Protein AF-A0A653C0E1-F1 (afdb_monomer_lite)

Sequence (277 aa):
MVKVVGFSEELNKDELIKGLKDNNSVISKDFSIRVVAIKKMKHRYLAILELDERKFDATMNEGVLFISMDVCTVFEHYDLLRCFNCSGFHHTAKNCTKKGRIRHDVESRKVCFLCLKTRFGIFGPWGRRCALCRRTVCARCCRRASVPPEQFAAVPVALLSPSVLGTPDGEEPGRRTPLGGGAATPVGGSKTPVDGASPADSRPGSAMDSSTTFRSKATAVGRAARAVDRMKGAPQMVVCHDCRLMVLQIIESARASRAAVRNKTIQNLTLNLSPVF

Foldseek 3Di:
DKKKWFAQDDDDFVLQLVQQQVFDPLRHPPWDKDWLDWDDDDRIIMTDIDGDPVSVVVCVVVQWTDGPNDTIGMDDDDQCDAALQARDTSDHVVPDPDNRRLNVCQVVLQAAPPPSPAGDDPPGFDWDQAPPPRGTHGPVQKDFDQLPPPPPVPQPVVLLDPVVPPDDDDDDDDDDDDDDDDDDDDDDDDDDDDDDDDDDDDDDDDDDDDDDDDDDDDDPPPPVVVPPPDPPDRHTGMHGPVVVVVSVVSVVSSVVSVVVVVVVVVVVVPPDDDPPD

InterPro domains:
  IPR029901 Protein Spire [PTHR21345] (97-270)

pLDDT: mean 70.54, std 22.37, range [26.89, 95.88]

Radius of gyration: 34.29 Å; chains: 1; bounding box: 80×73×95 Å

Structure (mmCIF, N/CA/C/O backbone):
data_AF-A0A653C0E1-F1
#
_entry.id   AF-A0A653C0E1-F1
#
loop_
_atom_site.group_PDB
_atom_site.id
_atom_site.type_symbol
_atom_site.label_atom_id
_atom_site.label_alt_id
_atom_site.label_comp_id
_atom_site.label_asym_id
_atom_site.label_entity_id
_atom_site.label_seq_id
_atom_site.pdbx_PDB_ins_code
_atom_site.Cartn_x
_atom_site.Cartn_y
_atom_site.Cartn_z
_atom_site.occupancy
_atom_site.B_iso_or_equiv
_atom_site.auth_seq_id
_atom_site.auth_comp_id
_atom_site.auth_asym_id
_atom_site.auth_atom_id
_atom_site.pdbx_PDB_model_num
ATOM 1 N N . MET A 1 1 ? 1.903 -1.092 12.844 1.00 86.06 1 MET A N 1
ATOM 2 C CA . MET A 1 1 ? 1.661 0.161 13.599 1.00 86.06 1 MET A CA 1
ATOM 3 C C . MET A 1 1 ? 0.378 -0.024 14.370 1.00 86.06 1 MET A C 1
ATOM 5 O O . MET A 1 1 ? -0.447 -0.831 13.962 1.00 86.06 1 MET A O 1
ATOM 9 N N . VAL A 1 2 ? 0.190 0.739 15.432 1.00 91.06 2 VAL A N 1
ATOM 10 C CA . VAL A 1 2 ? -0.995 0.649 16.270 1.00 91.06 2 VAL A CA 1
ATOM 11 C C . VAL A 1 2 ? -1.837 1.905 16.097 1.00 91.06 2 VAL A C 1
ATOM 13 O O . VAL A 1 2 ? -1.320 3.019 16.105 1.00 91.06 2 VAL A O 1
ATOM 16 N N . LYS A 1 3 ? -3.140 1.734 15.915 1.00 93.69 3 LYS A N 1
ATOM 17 C CA . LYS A 1 3 ? -4.122 2.813 15.884 1.00 93.69 3 LYS A CA 1
ATOM 18 C C . LYS A 1 3 ? -4.879 2.811 17.204 1.00 93.69 3 LYS A C 1
ATOM 20 O O . LYS A 1 3 ? -5.553 1.841 17.513 1.00 93.69 3 LYS A O 1
ATOM 25 N N . VAL A 1 4 ? -4.802 3.909 17.941 1.00 94.81 4 VAL A N 1
ATOM 26 C CA . VAL A 1 4 ? -5.491 4.095 19.220 1.00 94.81 4 VAL A CA 1
ATOM 27 C C . VAL A 1 4 ? -6.612 5.103 19.026 1.00 94.81 4 VAL A C 1
ATOM 29 O O . VAL A 1 4 ? -6.395 6.179 18.462 1.00 94.81 4 VAL A O 1
ATOM 32 N N . VAL A 1 5 ? -7.826 4.747 19.431 1.00 94.50 5 VAL A N 1
ATOM 33 C CA . VAL A 1 5 ? -9.031 5.531 19.152 1.00 94.50 5 VAL A CA 1
ATOM 34 C C . VAL A 1 5 ? -9.775 5.811 20.441 1.00 94.50 5 VAL A C 1
ATOM 36 O O . VAL A 1 5 ? -10.068 4.888 21.193 1.00 94.50 5 VAL A O 1
ATOM 39 N N . GLY A 1 6 ? -10.170 7.071 20.626 1.00 92.12 6 GLY A N 1
ATOM 40 C CA . GLY A 1 6 ? -11.180 7.409 21.614 1.00 92.12 6 GLY A CA 1
ATOM 41 C C . GLY A 1 6 ? -10.683 8.180 22.826 1.00 92.12 6 GLY A C 1
ATOM 42 O O . GLY A 1 6 ? -11.362 8.108 23.836 1.00 92.12 6 GLY A O 1
ATOM 43 N N . PHE A 1 7 ? -9.610 8.963 22.744 1.00 95.00 7 PHE A N 1
ATOM 44 C CA . PHE A 1 7 ? -9.313 9.965 23.780 1.00 95.00 7 PHE A CA 1
ATOM 45 C C . PHE A 1 7 ? -10.020 11.287 23.457 1.00 95.00 7 PHE A C 1
ATOM 47 O O . PHE A 1 7 ? -10.311 11.574 22.295 1.00 95.00 7 PHE A O 1
ATOM 54 N N . SER A 1 8 ? -10.385 12.049 24.478 1.00 92.44 8 SER A N 1
ATOM 55 C CA . SER A 1 8 ? -11.250 13.231 24.382 1.00 92.44 8 SER A CA 1
ATOM 56 C C . SER A 1 8 ? -10.478 14.547 24.301 1.00 92.44 8 SER A C 1
ATOM 58 O O . SER A 1 8 ? -10.966 15.504 23.699 1.00 92.44 8 SER A O 1
ATOM 60 N N . GLU A 1 9 ? -9.263 14.570 24.839 1.00 90.81 9 GLU A N 1
ATOM 61 C CA . GLU A 1 9 ? -8.422 15.761 24.927 1.00 90.81 9 GLU A CA 1
ATOM 62 C C . GLU A 1 9 ? -7.527 15.950 23.696 1.00 90.81 9 GLU A C 1
ATOM 64 O O . GLU A 1 9 ? -7.063 14.994 23.066 1.00 90.81 9 GLU A O 1
ATOM 69 N N . GLU A 1 10 ? -7.257 17.211 23.359 1.00 91.25 10 GLU A N 1
ATOM 70 C CA . GLU A 1 10 ? -6.264 17.555 22.348 1.00 91.25 10 GLU A CA 1
ATOM 71 C C . GLU A 1 10 ? -4.869 17.502 22.962 1.00 91.25 10 GLU A C 1
ATOM 73 O O . GLU A 1 10 ? -4.460 18.420 23.663 1.00 91.25 10 GLU A O 1
ATOM 78 N N . LEU A 1 11 ? -4.153 16.414 22.692 1.00 92.31 11 LEU A N 1
ATOM 79 C CA . LEU A 1 11 ? -2.803 16.193 23.198 1.00 92.31 11 LEU A CA 1
ATOM 80 C C . LEU A 1 11 ? -1.777 16.435 22.096 1.00 92.31 11 LEU A C 1
ATOM 82 O O . LEU A 1 11 ? -1.963 16.020 20.945 1.00 92.31 11 LEU A O 1
ATOM 86 N N . ASN A 1 12 ? -0.653 17.051 22.452 1.00 93.44 12 ASN A N 1
ATOM 87 C CA . ASN A 1 12 ? 0.515 17.049 21.579 1.00 93.44 12 ASN A CA 1
ATOM 88 C C . ASN A 1 12 ? 1.241 15.686 21.633 1.00 93.44 12 ASN A C 1
ATOM 90 O O . ASN A 1 12 ? 0.858 14.762 22.355 1.00 93.44 12 ASN A O 1
ATOM 94 N N . LYS A 1 13 ? 2.286 15.518 20.812 1.00 93.19 13 LYS A N 1
ATOM 95 C CA . LYS A 1 13 ? 2.996 14.231 20.714 1.00 93.19 13 LYS A CA 1
ATOM 96 C C . LYS A 1 13 ? 3.648 13.815 22.033 1.00 93.19 13 LYS A C 1
ATOM 98 O O . LYS A 1 13 ? 3.618 12.631 22.355 1.00 93.19 13 LYS A O 1
ATOM 103 N N . ASP A 1 14 ? 4.222 14.762 22.764 1.00 92.12 14 ASP A N 1
ATOM 104 C CA . ASP A 1 14 ? 4.993 14.485 23.975 1.00 92.12 14 ASP A CA 1
ATOM 105 C C . ASP A 1 14 ? 4.070 14.200 25.165 1.00 92.12 14 ASP A C 1
ATOM 107 O O . ASP A 1 14 ? 4.301 13.248 25.909 1.00 92.12 14 ASP A O 1
ATOM 111 N N . GLU A 1 15 ? 2.969 14.946 25.284 1.00 93.81 15 GLU A N 1
ATOM 112 C CA . GLU A 1 15 ? 1.894 14.695 26.251 1.00 93.81 15 GLU A CA 1
ATOM 113 C C . GLU A 1 15 ? 1.278 13.312 26.059 1.00 93.81 15 GLU A C 1
ATOM 115 O O . GLU A 1 15 ? 1.122 12.564 27.024 1.00 93.81 15 GLU A O 1
ATOM 120 N N . LEU A 1 16 ? 0.993 12.934 24.809 1.00 93.62 16 LEU A N 1
ATOM 121 C CA . LEU A 1 16 ? 0.450 11.619 24.493 1.00 93.62 16 LEU A CA 1
ATOM 122 C C . LEU A 1 16 ? 1.430 10.499 24.870 1.00 93.62 16 LEU A C 1
ATOM 124 O O . LEU A 1 16 ? 1.024 9.501 25.459 1.00 93.62 16 LEU A O 1
ATOM 128 N N . ILE A 1 17 ? 2.722 10.654 24.559 1.00 92.75 17 ILE A N 1
ATOM 129 C CA . ILE A 1 17 ? 3.749 9.669 24.938 1.00 92.75 17 ILE A CA 1
ATOM 130 C C . ILE A 1 17 ? 3.848 9.555 26.460 1.00 92.75 17 ILE A C 1
ATOM 132 O O . ILE A 1 17 ? 3.939 8.442 26.978 1.00 92.75 17 ILE A O 1
ATOM 136 N N . LYS A 1 18 ? 3.827 10.686 27.171 1.00 91.00 18 LYS A N 1
ATOM 137 C CA . LYS A 1 18 ? 3.889 10.714 28.632 1.00 91.00 18 LYS A CA 1
ATOM 138 C C . LYS A 1 18 ? 2.680 10.009 29.250 1.00 91.00 18 LYS A C 1
ATOM 140 O O . LYS A 1 18 ? 2.867 9.082 30.028 1.00 91.00 18 LYS A O 1
ATOM 145 N N . GLY A 1 19 ? 1.464 10.368 28.835 1.00 90.12 19 GLY A N 1
ATOM 146 C CA . GLY A 1 19 ? 0.234 9.746 29.333 1.00 90.12 19 GLY A CA 1
ATOM 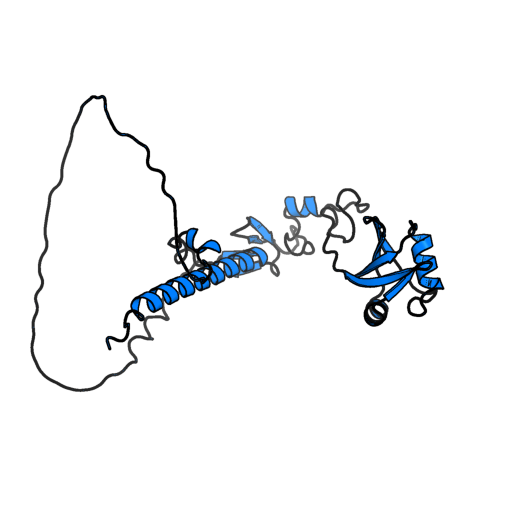147 C C . GLY A 1 19 ? 0.182 8.241 29.067 1.00 90.12 19 GLY A C 1
ATOM 148 O O . GLY A 1 19 ? -0.197 7.469 29.943 1.00 90.12 19 GLY A O 1
ATOM 149 N N . LEU A 1 20 ? 0.647 7.799 27.895 1.00 91.50 20 LEU A N 1
ATOM 150 C CA . LEU A 1 20 ? 0.741 6.374 27.578 1.00 91.50 20 LEU A CA 1
ATOM 151 C C . LEU A 1 20 ? 1.689 5.626 28.525 1.00 91.50 20 LEU A C 1
ATOM 153 O O . LEU A 1 20 ? 1.344 4.531 28.960 1.00 91.50 20 LEU A O 1
ATOM 157 N N . LYS A 1 21 ? 2.848 6.213 28.851 1.00 90.00 21 LYS A N 1
ATOM 158 C CA . LYS A 1 21 ? 3.851 5.607 29.742 1.00 90.00 21 LYS A CA 1
ATOM 159 C C . LYS A 1 21 ? 3.439 5.593 31.210 1.00 90.00 21 LYS A C 1
ATOM 161 O O . LYS A 1 21 ? 3.801 4.672 31.936 1.00 90.00 21 LYS A O 1
ATOM 166 N N . ASP A 1 22 ? 2.725 6.623 31.650 1.00 88.75 22 ASP A N 1
ATOM 167 C CA . ASP A 1 22 ? 2.326 6.760 33.050 1.00 88.75 22 ASP A CA 1
ATOM 168 C C . ASP A 1 22 ? 1.110 5.873 33.375 1.00 88.75 22 ASP A C 1
ATOM 170 O O . ASP A 1 22 ? 1.030 5.322 34.472 1.00 88.75 22 ASP A O 1
ATOM 174 N N . ASN A 1 23 ? 0.205 5.669 32.409 1.00 87.94 23 ASN A N 1
ATOM 175 C CA . ASN A 1 23 ? -1.089 5.025 32.656 1.00 87.94 23 ASN A CA 1
ATOM 176 C C . ASN A 1 23 ? -1.180 3.558 32.205 1.00 87.94 23 ASN A C 1
ATOM 178 O O . ASN A 1 23 ? -2.189 2.911 32.476 1.00 87.94 23 ASN A O 1
ATOM 182 N N . ASN A 1 24 ? -0.177 3.014 31.506 1.00 87.50 24 ASN A N 1
ATOM 183 C CA . ASN A 1 24 ? -0.243 1.656 30.955 1.00 87.50 24 ASN A CA 1
ATOM 184 C C . ASN A 1 24 ? 1.000 0.848 31.322 1.00 87.50 24 ASN A C 1
ATOM 186 O O . ASN A 1 24 ? 2.083 1.103 30.806 1.00 87.50 24 ASN A O 1
ATOM 190 N N . SER A 1 25 ? 0.841 -0.197 32.137 1.00 81.94 25 SER A N 1
ATOM 191 C CA . SER A 1 25 ? 1.942 -1.100 32.516 1.00 81.94 25 SER A CA 1
ATOM 192 C C . SER A 1 25 ? 2.577 -1.806 31.310 1.00 81.94 25 SER A C 1
ATOM 194 O O . SER A 1 25 ? 3.785 -2.048 31.304 1.00 81.94 25 SER A O 1
ATOM 196 N N . VAL A 1 26 ? 1.788 -2.070 30.260 1.00 81.12 26 VAL A N 1
ATOM 197 C CA . VAL A 1 26 ? 2.264 -2.623 28.978 1.00 81.12 26 VAL A CA 1
ATOM 198 C C . VAL A 1 26 ? 3.204 -1.662 28.230 1.00 81.12 26 VAL A C 1
ATOM 200 O O . VAL A 1 26 ? 3.958 -2.091 27.358 1.00 81.12 26 VAL A O 1
ATOM 203 N N . ILE A 1 27 ? 3.211 -0.375 28.598 1.00 78.38 27 ILE A N 1
ATOM 204 C CA . ILE A 1 27 ? 4.051 0.689 28.042 1.00 78.38 27 ILE A CA 1
ATOM 205 C C . ILE A 1 27 ? 4.929 1.275 29.162 1.00 78.38 27 ILE A C 1
ATOM 207 O O . ILE A 1 27 ? 4.644 2.328 29.716 1.00 78.38 27 ILE A O 1
ATOM 211 N N . SER A 1 28 ? 6.035 0.622 29.512 1.00 68.50 28 SER A N 1
ATOM 212 C CA . SER A 1 28 ? 6.959 1.151 30.531 1.00 68.50 28 SER 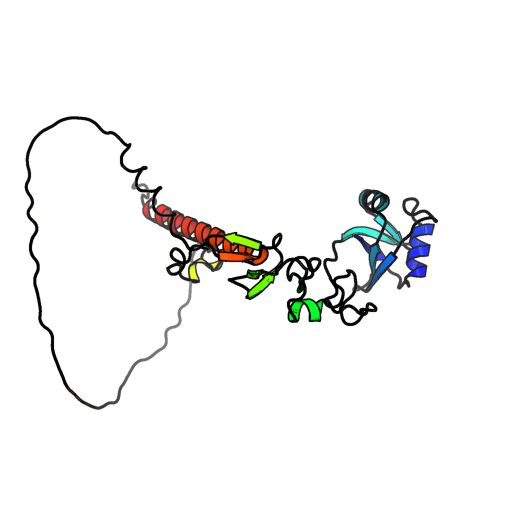A CA 1
ATOM 213 C C . SER A 1 28 ? 7.791 2.367 30.055 1.00 68.50 28 SER A C 1
ATOM 215 O O . SER A 1 28 ? 7.758 2.805 28.898 1.00 68.50 28 SER A O 1
ATOM 217 N N . LYS A 1 29 ? 8.564 2.962 30.970 1.00 65.62 29 LYS A N 1
ATOM 218 C CA . LYS A 1 29 ? 9.333 4.196 30.734 1.00 65.62 29 LYS A CA 1
ATOM 219 C C . LYS A 1 29 ? 10.430 4.055 29.673 1.00 65.62 29 LYS A C 1
ATOM 221 O O . LYS A 1 29 ? 10.678 5.019 28.943 1.00 65.62 29 LYS A O 1
ATOM 226 N N . ASP A 1 30 ? 10.969 2.853 29.483 1.00 67.88 30 ASP A N 1
ATOM 227 C CA . ASP A 1 30 ? 12.054 2.561 28.530 1.00 67.88 30 ASP A CA 1
ATOM 228 C C . ASP A 1 30 ? 11.569 2.382 27.079 1.00 67.88 30 ASP A C 1
ATOM 230 O O . ASP A 1 30 ? 12.304 1.950 26.189 1.00 67.88 30 ASP A O 1
ATOM 234 N N . PHE A 1 31 ? 10.298 2.685 26.809 1.00 73.56 31 PHE A N 1
ATOM 235 C CA . PHE A 1 31 ? 9.682 2.433 25.516 1.00 73.56 31 PHE A CA 1
ATOM 236 C C . PHE A 1 31 ? 9.967 3.565 24.522 1.00 73.56 31 PHE A C 1
ATOM 238 O O . PHE A 1 31 ? 9.638 4.732 24.764 1.00 73.56 31 PHE A O 1
ATOM 245 N N . SER A 1 32 ? 10.523 3.206 23.364 1.00 77.88 32 SER A N 1
ATOM 246 C CA . SER A 1 32 ? 10.565 4.046 22.168 1.00 77.88 32 SER A CA 1
ATOM 247 C C . SER A 1 32 ? 9.202 4.027 21.478 1.00 77.88 32 SER A C 1
ATOM 249 O O . SER A 1 32 ? 8.896 3.139 20.688 1.00 77.88 32 SER A O 1
ATOM 251 N N . ILE A 1 33 ? 8.368 5.017 21.791 1.00 87.94 33 ILE A N 1
ATOM 252 C CA . ILE A 1 33 ? 7.087 5.242 21.115 1.00 87.94 33 ILE A CA 1
ATOM 253 C C . ILE A 1 33 ? 7.281 6.378 20.124 1.00 87.94 33 ILE A C 1
ATOM 255 O O . ILE A 1 33 ? 7.757 7.452 20.495 1.00 87.94 33 ILE A O 1
ATOM 259 N N . ARG A 1 34 ? 6.868 6.175 18.871 1.00 88.56 34 ARG A N 1
ATOM 260 C CA . ARG A 1 34 ? 6.794 7.263 17.893 1.00 88.56 34 ARG A CA 1
ATOM 261 C C . ARG A 1 34 ? 5.346 7.565 17.541 1.00 88.56 34 ARG A C 1
ATOM 263 O O . ARG A 1 34 ? 4.663 6.747 16.931 1.00 88.56 34 ARG A O 1
ATOM 270 N N . VAL A 1 35 ? 4.903 8.781 17.856 1.00 91.38 35 VAL A N 1
ATOM 271 C CA . VAL A 1 35 ? 3.591 9.287 17.434 1.00 91.38 35 VAL A CA 1
ATOM 272 C C . VAL A 1 35 ? 3.673 9.762 15.986 1.00 91.38 35 VAL A C 1
ATOM 274 O O . VAL A 1 35 ? 4.288 10.788 15.660 1.00 91.38 35 VAL A O 1
ATOM 277 N N . VAL A 1 36 ? 3.041 8.999 15.100 1.00 89.56 36 VAL A N 1
ATOM 278 C CA . VAL A 1 36 ? 3.041 9.245 13.656 1.00 89.56 36 VAL A CA 1
ATOM 279 C C . VAL A 1 36 ? 2.062 10.348 13.305 1.00 89.56 36 VAL A C 1
ATOM 281 O O . VAL A 1 36 ? 2.431 11.318 12.643 1.00 89.56 36 VAL A O 1
ATOM 284 N N . ALA A 1 37 ? 0.831 10.229 13.792 1.00 89.19 37 ALA A N 1
ATOM 285 C CA . ALA A 1 37 ? -0.218 11.201 13.547 1.00 89.19 37 ALA A CA 1
ATOM 286 C C . ALA A 1 37 ? -1.201 11.244 14.714 1.00 89.19 37 ALA A C 1
ATOM 288 O O . ALA A 1 37 ? -1.504 10.213 15.309 1.00 89.19 37 ALA A O 1
ATOM 289 N N . ILE A 1 38 ? -1.737 12.435 14.961 1.00 93.06 38 ILE A N 1
ATOM 290 C CA . ILE A 1 38 ? -2.899 12.670 15.813 1.00 93.06 38 ILE A CA 1
ATOM 291 C C . ILE A 1 38 ? -3.959 13.299 14.914 1.00 93.06 38 ILE A C 1
ATOM 293 O O . ILE A 1 38 ? -3.659 14.205 14.135 1.00 93.06 38 ILE A O 1
ATOM 297 N N . LYS A 1 39 ? -5.176 12.760 14.940 1.00 91.94 39 LYS A N 1
ATOM 298 C CA . LYS A 1 39 ? -6.281 13.199 14.088 1.00 91.94 39 LYS A CA 1
ATOM 299 C C . LYS A 1 39 ? -7.512 13.449 14.943 1.00 91.94 39 LYS A C 1
ATOM 301 O O . LYS A 1 39 ? -7.952 12.562 15.672 1.00 91.94 39 LYS A O 1
ATOM 306 N N . LYS A 1 40 ? -8.088 14.640 14.797 1.00 91.69 40 LYS A N 1
ATOM 307 C CA . LYS A 1 40 ? -9.381 14.990 15.379 1.00 91.69 40 LYS A CA 1
ATOM 308 C C . LYS A 1 40 ? -10.503 14.284 14.617 1.00 91.69 40 LYS A C 1
ATOM 310 O O . LYS A 1 40 ? -10.548 14.322 13.388 1.00 91.69 40 LYS A O 1
ATOM 315 N N . MET A 1 41 ? -11.391 13.629 15.351 1.00 89.00 41 MET A N 1
ATOM 316 C CA . MET A 1 41 ? -12.693 13.161 14.872 1.00 89.00 41 MET A CA 1
ATOM 317 C C . MET A 1 41 ? -13.782 14.096 15.424 1.00 89.00 41 MET A C 1
ATOM 319 O O . MET A 1 41 ? -13.479 15.165 15.942 1.00 89.00 41 MET A O 1
ATOM 323 N N . LYS A 1 42 ? -15.063 13.721 15.318 1.00 88.38 42 LYS A N 1
ATOM 324 C CA . LYS A 1 42 ? -16.184 14.603 15.692 1.00 88.38 42 LYS A CA 1
ATOM 325 C C . LYS A 1 42 ? -16.102 15.117 17.142 1.00 88.38 42 LYS A C 1
ATOM 327 O O . LYS A 1 42 ? -16.122 16.321 17.358 1.00 88.38 42 LYS A O 1
ATOM 332 N N . HIS A 1 43 ? -15.980 14.207 18.110 1.00 89.62 43 HIS A N 1
ATOM 333 C CA . HIS A 1 43 ? -15.915 14.527 19.549 1.00 89.62 43 HIS A CA 1
ATOM 334 C C . HIS A 1 43 ? -14.762 13.826 20.277 1.00 89.62 43 HIS A C 1
ATOM 336 O O . HIS A 1 43 ? -14.697 13.855 21.499 1.00 89.62 43 HIS A O 1
ATOM 342 N N . ARG A 1 44 ? -13.895 13.129 19.538 1.00 93.50 44 ARG A N 1
ATOM 343 C CA . ARG A 1 44 ? -12.780 12.349 20.083 1.00 93.50 44 ARG A CA 1
ATOM 344 C C . ARG A 1 44 ? -11.591 12.437 19.140 1.00 93.50 44 ARG A C 1
ATOM 346 O O . ARG A 1 44 ? -11.725 12.889 18.003 1.00 93.50 44 ARG A O 1
ATOM 353 N N . TYR A 1 45 ? -10.456 11.947 19.588 1.00 95.56 45 TYR A N 1
ATOM 354 C CA . TYR A 1 45 ? -9.207 11.924 18.860 1.00 95.56 45 TYR A CA 1
ATOM 355 C C . TYR A 1 45 ? -8.759 10.484 18.599 1.00 95.56 45 TYR A C 1
ATOM 357 O O . TYR A 1 45 ? -9.230 9.502 19.186 1.00 95.56 45 TYR A O 1
ATOM 365 N N . LEU A 1 46 ? -7.870 10.379 17.624 1.00 94.94 46 LEU A N 1
ATOM 366 C CA . LEU A 1 46 ? -7.253 9.158 17.139 1.00 94.94 46 LEU A CA 1
ATOM 367 C C . LEU A 1 46 ? -5.746 9.407 17.067 1.00 94.94 46 LEU A C 1
ATOM 369 O O . LEU A 1 46 ? -5.319 10.418 16.508 1.00 94.94 46 LEU A O 1
ATOM 373 N N . ALA A 1 47 ? -4.951 8.462 17.553 1.00 94.25 47 ALA A N 1
ATOM 374 C CA . ALA A 1 47 ? -3.505 8.459 17.411 1.00 94.25 47 ALA A CA 1
ATOM 375 C C . ALA A 1 47 ? -3.028 7.242 16.616 1.00 94.25 47 ALA A C 1
ATOM 377 O O . ALA A 1 47 ? -3.557 6.138 16.741 1.00 94.25 47 ALA A O 1
ATOM 378 N N . ILE A 1 48 ? -2.004 7.445 15.795 1.00 92.25 48 ILE A N 1
ATOM 379 C CA . ILE A 1 48 ? -1.277 6.370 15.127 1.00 92.25 48 ILE A CA 1
ATOM 380 C C . ILE A 1 48 ? 0.114 6.301 15.750 1.00 92.25 48 ILE A C 1
ATOM 382 O O . ILE A 1 48 ? 0.871 7.275 15.704 1.00 92.25 48 ILE A O 1
ATOM 386 N N . LEU A 1 49 ? 0.436 5.145 16.316 1.00 91.56 49 LEU A N 1
ATOM 387 C CA . LEU A 1 49 ? 1.647 4.868 17.070 1.00 91.56 49 LEU A CA 1
ATOM 388 C C . LEU A 1 49 ? 2.506 3.835 16.340 1.00 91.56 49 LEU A C 1
ATOM 390 O O . LEU A 1 49 ? 2.022 2.827 15.820 1.00 91.56 49 LEU A O 1
ATOM 394 N N . GLU A 1 50 ? 3.808 4.068 16.331 1.00 89.00 50 GLU A N 1
ATOM 395 C CA . GLU A 1 50 ? 4.803 3.057 15.999 1.00 89.00 50 GLU A CA 1
ATOM 396 C C . GLU A 1 50 ? 5.474 2.557 17.274 1.00 89.00 50 GLU A C 1
ATOM 398 O O . GLU A 1 50 ? 5.964 3.357 18.074 1.00 89.00 50 GLU A O 1
ATOM 403 N N . LEU A 1 51 ? 5.465 1.233 17.427 1.00 87.50 51 LEU A N 1
ATOM 404 C CA . LEU A 1 51 ? 6.008 0.478 18.553 1.00 87.50 51 LEU A CA 1
ATOM 405 C C . LEU A 1 51 ? 7.003 -0.561 18.012 1.00 87.50 51 LEU A C 1
ATOM 407 O O . LEU A 1 51 ? 6.881 -0.972 16.854 1.00 87.50 51 LEU A O 1
ATOM 411 N N . ASP A 1 52 ? 7.946 -1.010 18.842 1.00 81.25 52 ASP A N 1
ATOM 412 C CA . ASP A 1 52 ? 8.846 -2.115 18.478 1.00 81.25 52 ASP A CA 1
ATOM 413 C C . ASP A 1 52 ? 8.083 -3.451 18.366 1.00 81.25 52 ASP A C 1
ATOM 415 O O . ASP A 1 52 ? 7.051 -3.647 19.008 1.00 81.25 52 ASP A O 1
ATOM 419 N N . GLU A 1 53 ? 8.634 -4.401 17.604 1.00 71.12 53 GLU A N 1
ATOM 420 C CA . GLU A 1 53 ? 8.005 -5.688 17.253 1.00 71.12 53 GLU A CA 1
ATOM 421 C C . GLU A 1 53 ? 7.475 -6.468 18.467 1.00 71.12 53 GLU A C 1
ATOM 423 O O . GLU A 1 53 ? 6.288 -6.760 18.535 1.00 71.12 53 GLU A O 1
ATOM 428 N N . ARG A 1 54 ? 8.306 -6.695 19.496 1.00 73.00 54 ARG A N 1
ATOM 429 C CA . ARG A 1 54 ? 7.903 -7.435 20.714 1.00 73.00 54 ARG A CA 1
ATOM 430 C C . ARG A 1 54 ? 6.760 -6.778 21.498 1.00 73.00 54 ARG A C 1
ATOM 432 O O . ARG A 1 54 ? 6.140 -7.415 22.339 1.00 73.00 54 ARG A O 1
ATOM 439 N N . LYS A 1 55 ? 6.537 -5.483 21.285 1.00 77.56 55 LYS A N 1
ATOM 440 C CA . LYS A 1 55 ? 5.606 -4.653 22.064 1.00 77.56 55 LYS A CA 1
ATOM 441 C C . LYS A 1 55 ? 4.307 -4.411 21.308 1.00 77.56 55 LYS A C 1
ATOM 443 O O . LYS A 1 55 ? 3.281 -4.144 21.933 1.00 77.56 55 LYS A O 1
ATOM 448 N N . PHE A 1 56 ? 4.355 -4.521 19.981 1.00 85.44 56 PHE A N 1
ATOM 449 C CA . PHE A 1 56 ? 3.174 -4.553 19.136 1.00 85.44 56 PHE A CA 1
ATOM 450 C C . PHE A 1 56 ? 2.225 -5.662 19.602 1.00 85.44 56 PHE A C 1
ATOM 452 O O . PHE A 1 56 ? 1.085 -5.358 19.936 1.00 85.44 56 PHE A O 1
ATOM 459 N N . ASP A 1 57 ? 2.726 -6.890 19.748 1.00 84.12 57 ASP A N 1
ATOM 460 C CA . ASP A 1 57 ? 1.908 -8.039 20.153 1.00 84.12 57 ASP A CA 1
ATOM 461 C C . ASP A 1 57 ? 1.290 -7.851 21.543 1.00 84.12 57 ASP A C 1
ATOM 463 O O . ASP A 1 57 ? 0.097 -8.071 21.724 1.00 84.12 57 ASP A O 1
ATOM 467 N N . ALA A 1 58 ? 2.066 -7.365 22.518 1.00 85.00 58 ALA A N 1
ATOM 468 C CA . ALA A 1 58 ? 1.563 -7.104 23.868 1.00 85.00 58 ALA A CA 1
ATOM 469 C C . ALA A 1 58 ? 0.454 -6.037 23.878 1.00 85.00 58 ALA A C 1
ATOM 471 O O . ALA A 1 58 ? -0.586 -6.225 24.502 1.00 85.00 58 ALA A O 1
ATOM 472 N N . THR A 1 59 ? 0.644 -4.945 23.131 1.00 87.81 59 THR A N 1
ATOM 473 C CA . THR A 1 59 ? -0.354 -3.868 23.016 1.00 87.81 59 THR A CA 1
ATOM 474 C C . THR A 1 59 ? -1.616 -4.341 22.290 1.00 87.81 59 THR A C 1
ATOM 476 O O . THR A 1 59 ? -2.725 -3.952 22.645 1.00 87.81 59 THR A O 1
ATOM 479 N N . MET A 1 60 ? -1.457 -5.187 21.270 1.00 89.69 60 MET A N 1
ATOM 480 C CA . MET A 1 60 ? -2.575 -5.774 20.531 1.00 89.69 60 MET A CA 1
ATOM 481 C C . MET A 1 60 ? -3.355 -6.790 21.371 1.00 89.69 60 MET A C 1
ATOM 483 O O . MET A 1 60 ? -4.577 -6.826 21.268 1.00 89.69 60 MET A O 1
ATOM 487 N N . ASN A 1 61 ? -2.670 -7.569 22.212 1.00 89.00 61 ASN A N 1
ATOM 488 C CA . ASN A 1 61 ? -3.297 -8.525 23.126 1.00 89.00 61 ASN A CA 1
ATOM 489 C C . ASN A 1 61 ? -4.090 -7.831 24.238 1.00 89.00 61 ASN A C 1
ATOM 491 O O . ASN A 1 61 ? -5.159 -8.313 24.596 1.00 89.00 61 ASN A O 1
ATOM 495 N N . GLU A 1 62 ? -3.595 -6.700 24.752 1.00 90.31 62 GLU A N 1
ATOM 496 C CA . GLU A 1 62 ? -4.336 -5.891 25.727 1.00 90.31 62 GLU A CA 1
ATOM 497 C C . GLU A 1 62 ? -5.617 -5.309 25.105 1.00 90.31 62 GLU A C 1
ATOM 499 O O . GLU A 1 62 ? -6.659 -5.219 25.749 1.00 90.31 62 GLU A O 1
ATOM 504 N N . GLY A 1 63 ? -5.556 -4.906 23.830 1.00 90.56 63 GLY A N 1
ATOM 505 C CA . GLY A 1 63 ? -6.705 -4.420 23.055 1.00 90.56 63 GLY A CA 1
ATOM 506 C C . GLY A 1 63 ? -7.218 -3.029 23.454 1.00 90.56 63 GLY A C 1
ATOM 507 O O . GLY A 1 63 ? -7.954 -2.394 22.690 1.00 90.56 63 GLY A O 1
ATOM 508 N N . VAL A 1 64 ? -6.796 -2.509 24.607 1.00 93.56 64 VAL A N 1
ATOM 509 C CA . VAL A 1 64 ? -7.116 -1.172 25.111 1.00 93.56 64 VAL A CA 1
ATOM 510 C C . VAL A 1 64 ? -5.882 -0.491 25.702 1.00 93.56 64 VAL A C 1
ATOM 512 O O . VAL A 1 64 ? -4.958 -1.143 26.176 1.00 93.56 64 VAL A O 1
ATOM 515 N N . LEU A 1 65 ? -5.865 0.839 25.660 1.00 94.00 65 LEU A N 1
ATOM 516 C CA . LEU A 1 65 ? -4.876 1.685 26.325 1.00 94.00 65 LEU A CA 1
ATOM 517 C C . LEU A 1 65 ? -5.579 2.842 27.031 1.00 94.00 65 LEU A C 1
ATOM 519 O O . LEU A 1 65 ? -6.566 3.377 26.533 1.00 94.00 65 LEU A O 1
ATOM 523 N N . PHE A 1 66 ? -5.032 3.268 28.157 1.00 93.50 66 PHE A N 1
ATOM 524 C CA . PHE A 1 66 ? -5.490 4.413 28.928 1.00 93.50 66 PHE A CA 1
ATOM 525 C C . PHE A 1 66 ? -4.715 5.664 28.513 1.00 93.50 66 PHE A C 1
ATOM 527 O O . PHE A 1 66 ? -3.485 5.692 28.565 1.00 93.50 66 PHE A O 1
ATOM 534 N N . ILE A 1 67 ? -5.422 6.709 28.093 1.00 92.62 67 ILE A N 1
ATOM 535 C CA . ILE A 1 67 ? -4.835 8.011 27.749 1.00 92.62 67 ILE A CA 1
ATOM 536 C C . ILE A 1 67 ? -5.577 9.068 28.560 1.00 92.62 67 ILE A C 1
ATOM 538 O O . ILE A 1 67 ? -6.794 9.185 28.437 1.00 92.62 67 ILE A O 1
ATOM 542 N N . SER A 1 68 ? -4.857 9.821 29.394 1.00 86.31 68 SER A N 1
ATOM 543 C CA . SER A 1 68 ? -5.459 10.686 30.419 1.00 86.31 68 SER A CA 1
ATOM 544 C C . SER A 1 68 ? -6.443 9.879 31.291 1.00 86.31 68 SER A C 1
ATOM 546 O O . SER A 1 68 ? -6.017 8.998 32.034 1.00 86.31 68 SER A O 1
ATOM 548 N N . MET A 1 69 ? -7.744 10.140 31.155 1.00 87.44 69 MET A N 1
ATOM 549 C CA . MET A 1 69 ? -8.856 9.472 31.845 1.00 87.44 69 MET A CA 1
ATOM 550 C C . MET A 1 69 ? -9.666 8.540 30.922 1.00 87.44 69 MET A C 1
ATOM 552 O O . MET A 1 69 ? -10.655 7.948 31.351 1.00 87.44 69 MET A O 1
ATOM 556 N N . ASP A 1 70 ? -9.295 8.433 29.646 1.00 92.81 70 ASP A N 1
ATOM 557 C CA . ASP A 1 70 ? -10.079 7.742 28.628 1.00 92.81 70 ASP A CA 1
ATOM 558 C C . ASP A 1 70 ? -9.571 6.321 28.364 1.00 92.81 70 ASP A C 1
ATOM 560 O O . ASP A 1 70 ? -8.377 6.093 28.147 1.00 92.81 70 ASP A O 1
ATOM 564 N N . VAL A 1 71 ? -10.509 5.375 28.272 1.00 94.31 71 VAL A N 1
ATOM 565 C CA . VAL A 1 71 ? -10.250 4.023 27.763 1.00 94.31 71 VAL A CA 1
ATOM 566 C C . VAL A 1 71 ? -10.291 4.064 26.240 1.00 94.31 71 VAL A C 1
ATOM 568 O O . VAL A 1 71 ? -11.333 4.326 25.637 1.00 94.31 71 VAL A O 1
ATOM 571 N N . CYS A 1 72 ? -9.151 3.808 25.610 1.00 95.50 72 CYS A N 1
ATOM 572 C CA . CYS A 1 72 ? -8.985 3.914 24.170 1.00 95.50 72 CYS A CA 1
ATOM 573 C C . CYS A 1 72 ? -8.796 2.537 23.543 1.00 95.50 72 CYS A C 1
ATOM 575 O O . CYS A 1 72 ? -7.927 1.771 23.950 1.00 95.50 72 CYS A O 1
ATOM 577 N N . THR A 1 73 ? -9.569 2.232 22.507 1.00 94.25 73 THR A N 1
ATOM 578 C CA . THR A 1 73 ? -9.466 0.948 21.808 1.00 94.25 73 THR A CA 1
ATOM 579 C C . THR A 1 73 ? -8.270 0.939 20.866 1.00 94.25 73 THR A C 1
ATOM 581 O O . THR A 1 73 ? -7.997 1.919 20.159 1.00 94.25 73 THR A O 1
ATOM 584 N N . VAL A 1 74 ? -7.580 -0.194 20.845 1.00 94.69 74 VAL A N 1
ATOM 585 C CA . VAL A 1 74 ? -6.385 -0.447 20.053 1.00 94.69 74 VAL A CA 1
ATOM 586 C C . VAL A 1 74 ? -6.759 -1.263 18.821 1.00 94.69 74 VAL A C 1
ATOM 588 O O . VAL A 1 74 ? -7.446 -2.275 18.903 1.00 94.69 74 VAL A O 1
ATOM 591 N N . PHE A 1 75 ? -6.285 -0.828 17.661 1.00 91.81 75 PHE A N 1
ATOM 592 C CA . PHE A 1 75 ? -6.465 -1.522 16.396 1.00 91.81 75 PHE A CA 1
ATOM 593 C C . PHE A 1 75 ? -5.130 -1.699 15.696 1.00 91.81 75 PHE A C 1
ATOM 595 O O . PHE A 1 75 ? -4.269 -0.812 15.712 1.00 91.81 75 PHE A O 1
ATOM 602 N N . GLU A 1 76 ? -5.001 -2.805 14.978 1.00 89.75 76 GLU A N 1
ATOM 603 C CA . GLU A 1 76 ? -3.911 -2.961 14.035 1.00 89.75 76 GLU A CA 1
ATOM 604 C C . GLU A 1 76 ? -4.062 -1.945 12.895 1.00 89.75 76 GLU A C 1
ATOM 606 O O . GLU A 1 76 ? -5.146 -1.742 12.336 1.00 89.75 76 GLU A O 1
ATOM 611 N N . HIS A 1 77 ? -2.964 -1.271 12.554 1.00 83.00 77 HIS A N 1
ATOM 612 C CA . HIS A 1 77 ? -2.945 -0.293 11.481 1.00 83.00 77 HIS A CA 1
ATOM 613 C C . HIS A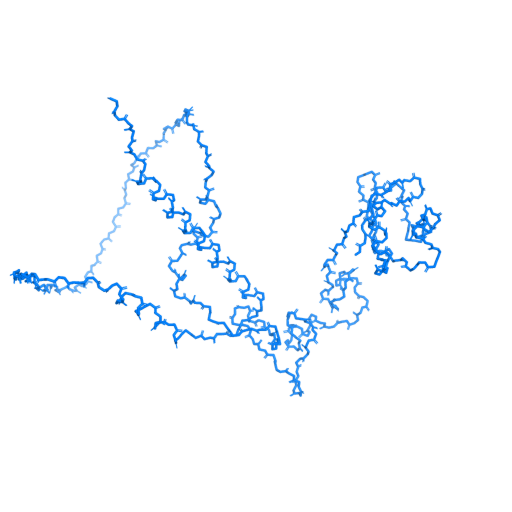 1 77 ? -1.800 -0.528 10.503 1.00 83.00 77 HIS A C 1
ATOM 615 O O . HIS A 1 77 ? -0.616 -0.523 10.863 1.00 83.00 77 HIS A O 1
ATOM 621 N N . TYR A 1 78 ? -2.185 -0.643 9.235 1.00 74.88 78 TYR A N 1
ATOM 622 C CA . TYR A 1 78 ? -1.288 -0.714 8.095 1.00 74.88 78 TYR A CA 1
ATOM 623 C C . TYR A 1 78 ? -1.371 0.593 7.315 1.00 74.88 78 TYR A C 1
ATOM 625 O O . TYR A 1 78 ? -2.288 0.791 6.518 1.00 74.88 78 TYR A O 1
ATOM 633 N N . ASP A 1 79 ? -0.406 1.486 7.524 1.00 63.34 79 ASP A N 1
ATOM 634 C CA . ASP A 1 79 ? -0.282 2.670 6.680 1.00 63.34 79 ASP A CA 1
ATOM 635 C C . ASP A 1 79 ? 0.682 2.365 5.525 1.00 63.34 79 ASP A C 1
ATOM 637 O O . ASP A 1 79 ? 1.907 2.422 5.654 1.00 63.34 79 ASP A O 1
ATOM 641 N N . LEU A 1 80 ? 0.121 1.984 4.375 1.00 65.19 80 LEU A N 1
ATOM 642 C CA . LEU A 1 80 ? 0.890 1.714 3.154 1.00 65.19 80 LEU A CA 1
ATOM 643 C C . LEU A 1 80 ? 1.310 3.002 2.424 1.00 65.19 80 LEU A C 1
ATOM 645 O O . LEU A 1 80 ? 1.862 2.926 1.321 1.00 65.19 80 LEU A O 1
ATOM 649 N N . LEU A 1 81 ? 1.070 4.182 3.012 1.00 71.06 81 LEU A N 1
ATOM 650 C CA . LEU A 1 81 ? 1.438 5.461 2.421 1.00 71.06 81 LEU A CA 1
ATOM 651 C C . LEU A 1 81 ? 2.964 5.587 2.306 1.00 71.06 81 LEU A C 1
ATOM 653 O O . LEU A 1 81 ? 3.674 5.882 3.271 1.00 71.06 81 LEU A O 1
ATOM 657 N N . ARG A 1 82 ? 3.467 5.395 1.083 1.00 76.62 82 ARG A N 1
ATOM 658 C CA . ARG A 1 82 ? 4.866 5.633 0.726 1.00 76.62 82 ARG A CA 1
ATOM 659 C C . ARG A 1 82 ? 5.029 7.004 0.094 1.00 76.62 82 ARG A C 1
ATOM 661 O O . ARG A 1 82 ? 4.326 7.377 -0.843 1.00 76.62 82 ARG A O 1
ATOM 668 N N . CYS A 1 83 ? 6.034 7.726 0.556 1.00 78.38 83 CYS A N 1
ATOM 669 C CA . CYS A 1 83 ? 6.485 8.962 -0.042 1.00 78.38 83 CYS A CA 1
ATOM 670 C C . CYS A 1 83 ? 6.957 8.717 -1.480 1.00 78.38 83 CYS A C 1
ATOM 672 O O . CYS A 1 83 ? 7.932 8.000 -1.708 1.00 78.38 83 CYS A O 1
ATOM 674 N N . PHE A 1 84 ? 6.338 9.378 -2.457 1.00 76.56 84 PHE A N 1
ATOM 675 C CA . PHE A 1 84 ? 6.756 9.274 -3.861 1.00 76.56 84 PHE A CA 1
ATOM 676 C C . PHE A 1 84 ? 8.188 9.776 -4.118 1.00 76.56 84 PHE A C 1
ATOM 678 O O . PHE A 1 84 ? 8.793 9.394 -5.116 1.00 76.56 84 PHE A O 1
ATOM 685 N N . ASN A 1 85 ? 8.751 10.610 -3.234 1.00 80.56 85 ASN A N 1
ATOM 686 C CA . ASN A 1 85 ? 10.095 11.159 -3.415 1.00 80.56 85 ASN A CA 1
ATOM 687 C C . ASN A 1 85 ? 11.209 10.210 -2.935 1.00 80.56 85 ASN A C 1
ATOM 689 O O . ASN A 1 85 ? 12.230 10.040 -3.604 1.00 80.56 85 ASN A O 1
ATOM 693 N N . CYS A 1 86 ? 11.017 9.575 -1.773 1.00 82.50 86 CYS A N 1
ATOM 694 C CA . CYS A 1 86 ? 12.048 8.759 -1.123 1.00 82.50 86 CYS A CA 1
ATOM 695 C C . CYS A 1 86 ? 11.649 7.300 -0.854 1.00 82.50 86 CYS A C 1
ATOM 697 O O . CYS A 1 86 ? 12.455 6.546 -0.317 1.00 82.50 86 CYS A O 1
ATOM 699 N N . SER A 1 87 ? 10.425 6.897 -1.204 1.00 73.94 87 SER A N 1
ATOM 700 C CA . SER A 1 87 ? 9.832 5.582 -0.897 1.00 73.94 87 SER A CA 1
ATOM 701 C C . SER A 1 87 ? 9.754 5.217 0.590 1.00 73.94 87 SER A C 1
ATOM 703 O O . SER A 1 87 ? 9.395 4.089 0.915 1.00 73.94 87 SER A O 1
ATOM 705 N N . GLY A 1 88 ? 10.072 6.148 1.493 1.00 72.25 88 GLY A N 1
ATOM 706 C CA . GLY A 1 88 ? 9.873 5.982 2.929 1.00 72.25 88 GLY A CA 1
ATOM 707 C C . GLY A 1 88 ? 8.395 6.050 3.300 1.00 72.25 88 GLY A C 1
ATOM 708 O O . GLY A 1 88 ? 7.595 6.629 2.569 1.00 72.25 88 GLY A O 1
ATOM 709 N N . PHE A 1 89 ? 8.042 5.466 4.435 1.00 75.94 89 PHE A N 1
ATOM 710 C CA . PHE A 1 89 ? 6.674 5.452 4.943 1.00 75.94 89 PHE A CA 1
ATOM 711 C C . PHE A 1 89 ? 6.357 6.719 5.760 1.00 75.94 89 PHE A C 1
ATOM 713 O O . PHE A 1 89 ? 7.258 7.504 6.081 1.00 75.94 89 PHE A O 1
ATOM 720 N N . HIS A 1 90 ? 5.077 6.914 6.088 1.00 69.75 90 HIS A N 1
ATOM 721 C CA . HIS A 1 90 ? 4.585 7.885 7.086 1.00 69.75 90 HIS A CA 1
ATOM 722 C C . HIS A 1 90 ? 4.728 9.371 6.731 1.00 69.75 90 HIS A C 1
ATOM 724 O O . HIS A 1 90 ? 4.609 10.236 7.595 1.00 69.75 90 HIS A O 1
ATOM 730 N N . HIS A 1 91 ? 4.970 9.699 5.462 1.00 77.56 91 HIS A N 1
ATOM 731 C CA . HIS A 1 91 ? 4.944 11.080 4.987 1.00 77.56 91 HIS A CA 1
ATOM 732 C C . HIS A 1 91 ? 4.652 11.146 3.487 1.00 77.56 91 HIS A C 1
ATOM 734 O O . HIS A 1 91 ? 4.926 10.217 2.725 1.00 77.56 91 HIS A O 1
ATOM 740 N N . THR A 1 92 ? 4.108 12.276 3.045 1.00 81.62 92 THR A N 1
ATOM 741 C CA . THR A 1 92 ? 3.916 12.561 1.620 1.00 81.62 92 THR A CA 1
ATOM 742 C C . THR A 1 92 ? 5.198 13.127 1.008 1.00 81.62 92 THR A C 1
ATOM 744 O O . THR A 1 92 ? 6.099 13.577 1.715 1.00 81.62 92 THR A O 1
ATOM 747 N N . ALA A 1 93 ? 5.276 13.166 -0.326 1.00 81.44 93 ALA A N 1
ATOM 748 C CA . ALA A 1 93 ? 6.394 13.811 -1.019 1.00 81.44 93 ALA A CA 1
ATOM 749 C C . ALA A 1 93 ? 6.561 15.296 -0.643 1.00 81.44 93 ALA A C 1
ATOM 751 O O . ALA A 1 93 ? 7.691 15.771 -0.610 1.00 81.44 93 ALA A O 1
ATOM 752 N N . LYS A 1 94 ? 5.462 15.992 -0.306 1.00 82.50 94 LYS A N 1
ATOM 753 C CA . LYS A 1 94 ? 5.481 17.396 0.137 1.00 82.50 94 LYS A CA 1
ATOM 754 C C . LYS A 1 94 ? 6.232 17.581 1.461 1.00 82.50 94 LYS A C 1
ATOM 756 O O . LYS A 1 94 ? 6.942 18.560 1.617 1.00 82.50 94 LYS A O 1
ATOM 761 N N . ASN A 1 95 ? 6.131 16.608 2.369 1.00 82.00 95 ASN A N 1
ATOM 762 C CA . ASN A 1 95 ? 6.748 16.658 3.699 1.00 82.00 95 ASN A CA 1
ATOM 763 C C . ASN A 1 95 ? 8.057 15.845 3.757 1.00 82.00 95 ASN A C 1
ATOM 765 O O . ASN A 1 95 ? 8.466 15.384 4.822 1.00 82.00 95 ASN A O 1
ATOM 769 N N . CYS A 1 96 ? 8.687 15.576 2.609 1.00 81.69 96 CYS A N 1
ATOM 770 C CA . CYS A 1 96 ? 9.872 14.731 2.542 1.00 81.69 96 CYS A CA 1
ATOM 771 C C . CYS A 1 96 ? 11.146 15.532 2.818 1.00 81.69 96 CYS A C 1
ATOM 773 O O . CYS A 1 96 ? 11.563 16.347 2.002 1.00 81.69 96 CYS A O 1
ATOM 775 N N . THR A 1 97 ? 11.811 15.234 3.933 1.00 83.44 97 THR A N 1
ATOM 776 C CA . THR A 1 97 ? 13.104 15.837 4.302 1.00 83.44 97 THR A CA 1
ATOM 777 C C . THR A 1 97 ? 14.299 15.168 3.619 1.00 83.44 97 THR A C 1
ATOM 779 O O . THR A 1 97 ? 15.409 15.699 3.621 1.00 83.44 97 THR A O 1
ATOM 782 N N . LYS A 1 98 ? 14.101 13.996 2.999 1.00 80.25 98 LYS A N 1
ATOM 783 C CA . LYS A 1 98 ? 15.152 13.313 2.238 1.00 80.25 98 LYS A CA 1
ATOM 784 C C . LYS A 1 98 ? 15.305 13.983 0.874 1.00 80.25 98 LYS A C 1
ATOM 786 O O . LYS A 1 98 ? 14.326 14.112 0.140 1.00 80.25 98 LYS A O 1
ATOM 791 N N . LYS A 1 99 ? 16.549 14.263 0.466 1.00 72.56 99 LYS A N 1
ATOM 792 C CA . LYS A 1 99 ? 16.928 14.594 -0.927 1.00 72.56 99 LYS A CA 1
ATOM 793 C C . LYS A 1 99 ? 16.802 13.362 -1.847 1.00 72.56 99 LYS A C 1
ATOM 795 O O . LYS A 1 99 ? 17.733 12.990 -2.558 1.00 72.56 99 LYS A O 1
ATOM 800 N N . GLY A 1 100 ? 15.676 12.655 -1.764 1.00 66.50 100 GLY A N 1
ATOM 801 C CA . GLY A 1 100 ? 15.369 11.513 -2.609 1.00 66.50 100 GLY A CA 1
ATOM 802 C C . GLY A 1 100 ? 15.183 11.971 -4.050 1.00 66.50 100 GLY A C 1
ATOM 803 O O . GLY A 1 100 ? 14.610 13.023 -4.301 1.00 66.50 100 GLY A O 1
ATOM 804 N N . ARG A 1 101 ? 15.691 11.181 -4.996 1.00 71.38 101 ARG A N 1
ATOM 805 C CA . ARG A 1 101 ? 15.428 11.331 -6.434 1.00 71.38 101 ARG A CA 1
ATOM 806 C C . ARG A 1 101 ? 14.719 10.103 -6.995 1.00 71.38 101 ARG A C 1
ATOM 808 O O . ARG A 1 101 ? 14.766 9.881 -8.193 1.00 71.38 101 ARG A O 1
ATOM 815 N N . ILE A 1 102 ? 14.064 9.286 -6.160 1.00 81.25 102 ILE A N 1
ATOM 816 C CA . ILE A 1 102 ? 13.509 8.002 -6.623 1.00 81.25 102 ILE A CA 1
ATOM 817 C C . ILE A 1 102 ? 12.480 8.222 -7.725 1.00 81.25 102 ILE A C 1
ATOM 819 O O . ILE A 1 102 ? 12.516 7.507 -8.718 1.00 81.25 102 ILE A O 1
ATOM 823 N N . ARG A 1 103 ? 11.631 9.248 -7.611 1.00 79.31 103 ARG A N 1
ATOM 824 C CA . ARG A 1 103 ? 10.709 9.618 -8.688 1.00 79.31 103 ARG A CA 1
ATOM 825 C C . ARG A 1 103 ? 11.444 9.879 -10.007 1.00 79.31 103 ARG A C 1
ATOM 827 O O . ARG A 1 103 ? 11.147 9.227 -11.003 1.00 79.31 103 ARG A O 1
ATOM 834 N N . HIS A 1 104 ? 12.439 10.764 -9.982 1.00 83.75 104 HIS A N 1
ATOM 835 C CA . HIS A 1 104 ? 13.267 11.065 -11.147 1.00 83.75 104 HIS A CA 1
ATOM 836 C C . HIS A 1 104 ? 13.998 9.816 -11.665 1.00 83.75 104 HIS A C 1
ATOM 838 O O . HIS A 1 104 ? 14.083 9.599 -12.867 1.00 83.75 104 HIS A O 1
ATOM 844 N N . ASP A 1 105 ? 14.512 8.957 -10.787 1.00 86.88 105 ASP A N 1
ATOM 845 C CA . ASP A 1 105 ? 15.219 7.728 -11.156 1.00 86.88 105 ASP A CA 1
ATOM 846 C C . ASP A 1 105 ? 14.276 6.688 -11.780 1.00 86.88 105 ASP A C 1
ATOM 848 O O . ASP A 1 105 ? 14.686 5.934 -12.661 1.00 86.88 105 ASP A O 1
ATOM 852 N N . VAL A 1 106 ? 13.008 6.647 -11.364 1.00 87.69 106 VAL A N 1
ATOM 853 C CA . VAL A 1 106 ? 11.970 5.812 -11.985 1.00 87.69 106 VAL A CA 1
ATOM 854 C C . VAL A 1 106 ? 11.609 6.359 -13.364 1.00 87.69 106 VAL A C 1
ATOM 856 O O . VAL A 1 106 ? 11.597 5.603 -14.337 1.00 87.69 106 VAL A O 1
ATOM 859 N N . GLU A 1 107 ? 11.355 7.666 -13.464 1.00 87.31 107 GLU A N 1
ATOM 860 C CA . GLU A 1 107 ? 11.006 8.354 -14.716 1.00 87.31 107 GLU A CA 1
ATOM 861 C C . GLU A 1 107 ? 12.144 8.254 -15.747 1.00 87.31 107 GLU A C 1
ATOM 863 O O . GLU A 1 107 ? 11.916 7.880 -16.898 1.00 87.31 107 GLU A O 1
ATOM 868 N N . SER A 1 108 ? 13.390 8.461 -15.309 1.00 89.69 108 SER A N 1
ATOM 869 C CA . SER A 1 108 ? 14.610 8.306 -16.117 1.00 89.69 108 SER A CA 1
ATOM 870 C C . SER A 1 108 ? 15.054 6.850 -16.298 1.00 89.69 108 SER A C 1
ATOM 872 O O . SER A 1 108 ? 16.095 6.593 -16.902 1.00 89.69 108 SER A O 1
ATOM 874 N N . ARG A 1 109 ? 14.259 5.878 -15.821 1.00 90.50 109 ARG A N 1
ATOM 875 C CA . ARG A 1 109 ? 14.479 4.431 -15.999 1.00 90.50 109 ARG A CA 1
ATOM 876 C C . ARG A 1 109 ? 15.820 3.935 -15.449 1.00 90.50 109 ARG A C 1
ATOM 878 O O . ARG A 1 109 ? 16.366 2.958 -15.954 1.00 90.50 109 ARG A O 1
ATOM 885 N N . LYS A 1 110 ? 16.324 4.578 -14.399 1.00 91.38 110 LYS A N 1
ATOM 886 C CA . LYS A 1 110 ? 17.530 4.203 -13.647 1.00 91.38 110 LYS A CA 1
ATOM 887 C C . LYS A 1 110 ? 17.235 3.284 -12.467 1.00 91.38 110 LYS A C 1
ATOM 889 O O . LYS A 1 110 ? 18.164 2.754 -11.872 1.00 91.38 110 LYS A O 1
ATOM 894 N N . VAL A 1 111 ? 15.972 3.081 -12.098 1.00 91.62 111 VAL A N 1
ATOM 895 C CA . VAL A 1 111 ? 15.581 2.154 -11.027 1.00 91.62 111 VAL A CA 1
ATOM 896 C C . VAL A 1 111 ? 14.369 1.321 -11.438 1.00 91.62 111 VAL A C 1
ATOM 898 O O . VAL A 1 111 ? 13.534 1.747 -12.236 1.00 91.62 111 VAL A O 1
ATOM 901 N N . CYS A 1 112 ? 14.284 0.101 -10.914 1.00 93.19 112 CYS A N 1
ATOM 902 C CA . CYS A 1 112 ? 13.156 -0.796 -11.135 1.00 93.19 112 CYS A CA 1
ATOM 903 C C . CYS A 1 112 ? 11.857 -0.174 -10.627 1.00 93.19 112 CYS A C 1
ATOM 905 O O . CYS A 1 112 ? 11.745 0.124 -9.441 1.00 93.19 112 CYS A O 1
ATOM 907 N N . PHE A 1 113 ? 10.858 -0.081 -11.503 1.00 93.00 113 PHE A N 1
ATOM 908 C CA . PHE A 1 113 ? 9.559 0.502 -11.182 1.00 93.00 113 PHE A CA 1
ATOM 909 C C . PHE A 1 113 ? 8.827 -0.207 -10.029 1.00 93.00 113 PHE A C 1
ATOM 911 O O . PHE A 1 113 ? 8.204 0.460 -9.214 1.00 93.00 113 PHE A O 1
ATOM 918 N N . LEU A 1 114 ? 8.904 -1.542 -9.946 1.00 90.31 114 LEU A N 1
ATOM 919 C CA . LEU A 1 114 ? 8.168 -2.298 -8.925 1.00 90.31 114 LEU A CA 1
ATOM 920 C C . LEU A 1 114 ? 8.878 -2.312 -7.571 1.00 90.31 114 LEU A C 1
ATOM 922 O O . LEU A 1 114 ? 8.280 -1.981 -6.553 1.00 90.31 114 LEU A O 1
ATOM 926 N N . CYS A 1 115 ? 10.153 -2.708 -7.530 1.00 90.31 115 CYS A N 1
ATOM 927 C CA . CYS A 1 115 ? 10.838 -2.859 -6.246 1.00 90.31 115 CYS A CA 1
ATOM 928 C C . CYS A 1 115 ? 11.456 -1.561 -5.724 1.00 90.31 115 CYS A C 1
ATOM 930 O O . CYS A 1 115 ? 11.761 -1.508 -4.537 1.00 90.31 115 CYS A O 1
ATOM 932 N N . LEU A 1 116 ? 11.708 -0.566 -6.588 1.00 88.25 116 LEU A N 1
ATOM 933 C CA . LEU A 1 116 ? 12.391 0.702 -6.278 1.00 88.25 116 LEU A CA 1
ATOM 934 C C . LEU A 1 116 ? 13.792 0.547 -5.643 1.00 88.25 116 LEU A C 1
ATOM 936 O O . LEU A 1 116 ? 14.406 1.526 -5.232 1.00 88.25 116 LEU A O 1
ATOM 940 N N . LYS A 1 117 ? 14.315 -0.685 -5.586 1.00 87.06 117 LYS A N 1
ATOM 941 C CA . LYS A 1 117 ? 15.595 -1.055 -4.962 1.00 87.06 117 LYS A CA 1
ATOM 942 C C . LYS A 1 117 ? 16.691 -1.287 -5.997 1.00 87.06 117 LYS A C 1
ATOM 944 O O . LYS A 1 117 ? 17.816 -0.833 -5.830 1.00 87.06 117 LYS A O 1
ATOM 949 N N . THR A 1 118 ? 16.379 -2.007 -7.074 1.00 90.88 118 THR A N 1
ATOM 950 C CA . THR A 1 118 ? 17.368 -2.341 -8.106 1.00 90.88 118 THR A CA 1
ATOM 951 C C . THR A 1 118 ? 17.630 -1.130 -8.992 1.00 90.88 118 THR A C 1
ATOM 953 O O . THR A 1 118 ? 16.738 -0.729 -9.740 1.00 90.88 118 THR A O 1
ATOM 956 N N . ARG A 1 119 ? 18.845 -0.581 -8.926 1.00 91.62 119 ARG A N 1
ATOM 957 C CA . ARG A 1 119 ? 19.326 0.471 -9.829 1.00 91.62 119 ARG A CA 1
ATOM 958 C C . ARG A 1 119 ? 19.942 -0.144 -11.087 1.00 91.62 119 ARG A C 1
ATOM 960 O O . ARG A 1 119 ? 20.606 -1.174 -11.014 1.00 91.62 119 ARG A O 1
ATOM 967 N N . PHE A 1 120 ? 19.691 0.486 -12.223 1.00 93.38 120 PHE A N 1
ATOM 968 C CA . PHE A 1 120 ? 20.210 0.132 -13.537 1.00 93.38 120 PHE A CA 1
ATOM 969 C C . PHE A 1 120 ? 21.317 1.120 -13.913 1.00 93.38 120 PHE A C 1
ATOM 971 O O . PHE A 1 120 ? 21.247 2.299 -13.566 1.00 93.38 120 PHE A O 1
ATOM 978 N N . GLY A 1 121 ? 22.329 0.654 -14.632 1.00 86.75 121 GLY A N 1
ATOM 979 C CA . GLY A 1 121 ? 23.456 1.480 -15.049 1.00 86.75 121 GLY A CA 1
ATOM 980 C C . GLY A 1 121 ? 24.351 0.735 -16.027 1.00 86.75 121 GLY A C 1
ATOM 981 O O . GLY A 1 121 ? 24.118 -0.439 -16.301 1.00 86.75 121 GLY A O 1
ATOM 982 N N . ILE A 1 122 ? 25.376 1.424 -16.524 1.00 82.31 122 ILE A N 1
ATOM 983 C CA . ILE A 1 122 ? 26.290 0.914 -17.559 1.00 82.31 122 ILE A CA 1
ATOM 984 C C . ILE A 1 122 ? 27.020 -0.356 -17.086 1.00 82.31 122 ILE A C 1
ATOM 986 O O . ILE A 1 122 ? 27.171 -1.300 -17.850 1.00 82.31 122 ILE A O 1
ATOM 990 N N . PHE A 1 123 ? 27.385 -0.411 -15.803 1.00 84.50 123 PHE A N 1
ATOM 991 C CA . PHE A 1 123 ? 28.053 -1.556 -15.170 1.00 84.50 123 PHE A CA 1
ATOM 992 C C . PHE A 1 123 ? 27.116 -2.380 -14.266 1.00 84.50 123 PHE A C 1
ATOM 994 O O . PHE A 1 123 ? 27.571 -3.125 -13.404 1.00 84.50 123 PHE A O 1
ATOM 1001 N N . GLY A 1 124 ? 25.796 -2.202 -14.398 1.00 79.06 124 GLY A N 1
ATOM 1002 C CA . GLY A 1 124 ? 24.794 -2.772 -13.492 1.00 79.06 124 GLY A CA 1
ATOM 1003 C C . GLY A 1 124 ? 23.842 -3.768 -14.160 1.00 79.06 124 GLY A C 1
ATOM 1004 O O . GLY A 1 124 ? 23.906 -3.995 -15.368 1.00 79.06 124 GLY A O 1
ATOM 1005 N N . PRO A 1 125 ? 22.906 -4.360 -13.392 1.00 85.81 125 PRO A N 1
ATOM 1006 C CA . PRO A 1 125 ? 21.858 -5.186 -13.972 1.00 85.81 125 PRO A CA 1
ATOM 1007 C C . PRO A 1 125 ? 21.023 -4.358 -14.955 1.00 85.81 125 PRO A C 1
ATOM 1009 O O . PRO A 1 125 ? 20.659 -3.216 -14.675 1.00 85.81 125 PRO A O 1
ATOM 1012 N N . TRP A 1 126 ? 20.679 -4.948 -16.096 1.00 89.44 126 TRP A N 1
ATOM 1013 C CA . TRP A 1 126 ? 19.876 -4.282 -17.115 1.00 89.44 126 TRP A CA 1
ATOM 1014 C C . TRP A 1 126 ? 18.386 -4.360 -16.781 1.00 89.44 126 TRP A C 1
ATOM 1016 O O . TRP A 1 126 ? 17.854 -5.406 -16.387 1.00 89.44 126 TRP A O 1
ATOM 1026 N N . GLY A 1 127 ? 17.694 -3.238 -16.950 1.00 92.38 127 GLY A N 1
ATOM 1027 C CA . GLY A 1 127 ? 16.246 -3.175 -16.835 1.00 92.38 127 GLY A CA 1
ATOM 1028 C C . GLY A 1 127 ? 15.559 -3.751 -18.072 1.00 92.38 127 GLY A C 1
ATOM 1029 O O . GLY A 1 127 ? 16.018 -3.566 -19.196 1.00 92.38 127 GLY A O 1
ATOM 1030 N N . ARG A 1 128 ? 14.424 -4.425 -17.879 1.00 93.81 128 ARG A N 1
ATOM 1031 C CA . ARG A 1 128 ? 13.571 -4.917 -18.970 1.00 93.81 128 ARG A CA 1
ATOM 1032 C C . ARG A 1 128 ? 12.288 -4.103 -19.036 1.00 93.81 128 ARG A C 1
ATOM 1034 O O . ARG A 1 128 ? 11.706 -3.788 -17.999 1.00 93.81 128 ARG A O 1
ATOM 1041 N N . ARG A 1 129 ? 11.830 -3.760 -20.241 1.00 95.19 129 ARG A N 1
ATOM 1042 C CA . ARG A 1 129 ? 10.576 -3.018 -20.433 1.00 95.19 129 ARG A CA 1
ATOM 1043 C C . ARG A 1 129 ? 9.391 -3.987 -20.429 1.00 95.19 129 ARG A C 1
ATOM 1045 O O . ARG A 1 129 ? 9.392 -4.956 -21.179 1.00 95.19 129 ARG A O 1
ATOM 1052 N N . CYS A 1 130 ? 8.391 -3.728 -19.588 1.00 94.12 130 CYS A N 1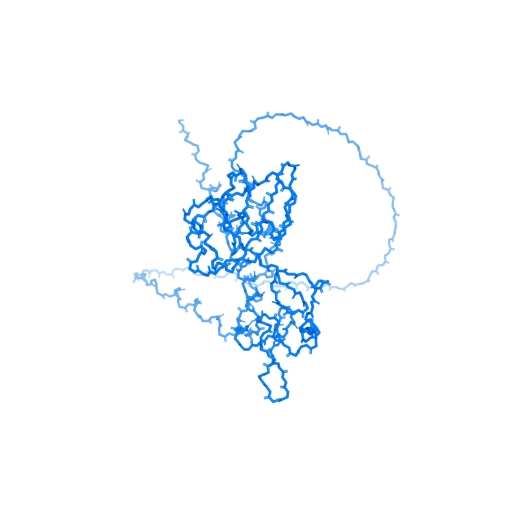
ATOM 1053 C CA . CYS A 1 130 ? 7.138 -4.483 -19.585 1.00 94.12 130 CYS A CA 1
ATOM 1054 C C . CYS A 1 130 ? 6.360 -4.235 -20.887 1.00 94.12 130 CYS A C 1
ATOM 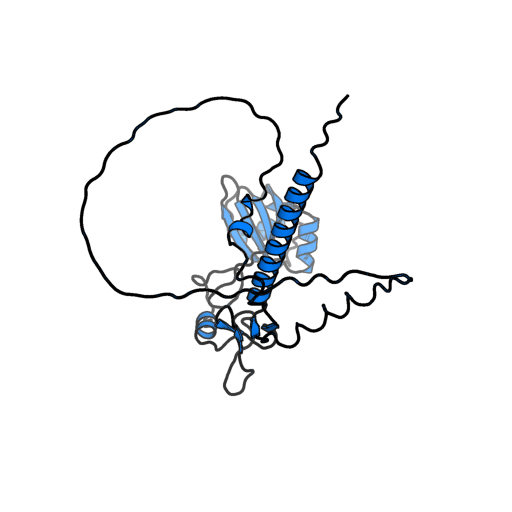1056 O O . CYS A 1 130 ? 6.153 -3.078 -21.253 1.00 94.12 130 CYS A O 1
ATOM 1058 N N . ALA A 1 131 ? 5.887 -5.291 -21.551 1.00 92.75 131 ALA A N 1
ATOM 1059 C CA . ALA A 1 131 ? 5.115 -5.184 -22.791 1.00 92.75 131 ALA A CA 1
ATOM 1060 C C . ALA A 1 131 ? 3.763 -4.467 -22.606 1.00 92.75 131 ALA A C 1
ATOM 1062 O O . ALA A 1 131 ? 3.308 -3.784 -23.518 1.00 92.75 131 ALA A O 1
ATOM 1063 N N . LEU A 1 132 ? 3.156 -4.572 -21.416 1.00 90.25 132 LEU A N 1
ATOM 1064 C CA . LEU A 1 132 ? 1.832 -4.009 -21.129 1.00 90.25 132 LEU A CA 1
ATOM 1065 C C . LEU A 1 132 ? 1.908 -2.550 -20.659 1.00 90.25 132 LEU A C 1
ATOM 1067 O O . LEU A 1 132 ? 1.389 -1.655 -21.315 1.00 90.25 132 LEU A O 1
ATOM 1071 N N . CYS A 1 133 ? 2.601 -2.276 -19.550 1.00 92.75 133 CYS A N 1
ATOM 1072 C CA . CYS A 1 133 ? 2.658 -0.921 -18.982 1.00 92.75 133 CYS A CA 1
ATOM 1073 C C . CYS A 1 133 ? 3.850 -0.077 -19.455 1.00 92.75 133 CYS A C 1
ATOM 1075 O O . CYS A 1 133 ? 3.977 1.074 -19.046 1.00 92.75 133 CYS A O 1
ATOM 1077 N N . ARG A 1 134 ? 4.761 -0.636 -20.266 1.00 93.75 134 ARG A N 1
ATOM 1078 C CA . ARG A 1 134 ? 5.962 0.036 -20.812 1.00 93.75 134 ARG A CA 1
ATOM 1079 C C . ARG A 1 134 ? 6.959 0.582 -19.777 1.00 93.75 134 ARG A C 1
ATOM 1081 O O . ARG A 1 134 ? 7.912 1.267 -20.148 1.00 93.75 134 ARG A O 1
ATOM 1088 N N . ARG A 1 135 ? 6.799 0.245 -18.494 1.00 94.12 135 ARG A N 1
ATOM 1089 C CA . ARG A 1 135 ? 7.724 0.614 -17.408 1.00 94.12 135 ARG A CA 1
ATOM 1090 C C . ARG A 1 135 ? 8.916 -0.347 -17.338 1.00 94.12 135 ARG A C 1
ATOM 1092 O O . ARG A 1 135 ? 8.798 -1.514 -17.719 1.00 94.12 135 ARG A O 1
ATOM 1099 N N . THR A 1 136 ? 10.058 0.138 -16.848 1.00 95.50 136 THR A N 1
ATOM 1100 C CA . THR A 1 136 ? 11.294 -0.653 -16.717 1.00 95.50 136 THR A CA 1
ATOM 1101 C C . THR A 1 136 ? 11.343 -1.375 -15.370 1.00 95.50 136 THR A C 1
ATOM 1103 O O . THR A 1 136 ? 11.207 -0.756 -14.317 1.00 95.50 136 THR A O 1
ATOM 1106 N N . VAL A 1 137 ? 11.563 -2.689 -15.389 1.00 95.88 137 VAL A N 1
ATOM 1107 C CA . VAL A 1 137 ? 11.587 -3.556 -14.203 1.00 95.88 137 VAL A CA 1
ATOM 1108 C C . VAL A 1 137 ? 12.827 -4.447 -14.182 1.00 95.88 137 VAL A C 1
ATOM 1110 O O . VAL A 1 137 ? 13.391 -4.779 -15.223 1.00 95.88 137 VAL A O 1
ATOM 1113 N N . CYS A 1 138 ? 13.281 -4.822 -12.985 1.00 95.56 138 CYS A N 1
ATOM 1114 C CA . CYS A 1 138 ? 14.419 -5.719 -12.826 1.00 95.56 138 CYS A CA 1
ATOM 1115 C C . CYS A 1 138 ? 14.025 -7.169 -13.100 1.00 95.56 138 CYS A C 1
ATOM 1117 O O . CYS A 1 138 ? 12.845 -7.512 -13.198 1.00 95.56 138 CYS A O 1
ATOM 1119 N N . ALA A 1 139 ? 15.030 -8.042 -13.160 1.00 93.94 139 ALA A N 1
ATOM 1120 C CA . ALA A 1 139 ? 14.815 -9.427 -13.525 1.00 93.94 139 ALA A CA 1
ATOM 1121 C C . ALA A 1 139 ? 13.850 -10.184 -12.603 1.00 93.94 139 ALA A C 1
ATOM 1123 O O . ALA A 1 139 ? 13.043 -10.972 -13.090 1.00 93.94 139 ALA A O 1
ATOM 1124 N N . ARG A 1 140 ? 13.893 -9.888 -11.298 1.00 94.56 140 ARG A N 1
ATOM 1125 C CA . ARG A 1 140 ? 13.023 -10.489 -10.275 1.00 94.56 140 ARG A CA 1
ATOM 1126 C C . ARG A 1 140 ? 11.585 -9.973 -10.333 1.00 94.56 140 ARG A C 1
ATOM 1128 O O . ARG A 1 140 ? 10.677 -10.654 -9.877 1.00 94.56 140 ARG A O 1
ATOM 1135 N N . CYS A 1 141 ? 11.376 -8.785 -10.897 1.00 95.25 141 CYS A N 1
ATOM 1136 C CA . CYS A 1 141 ? 10.081 -8.108 -10.984 1.00 95.25 141 CYS A CA 1
ATOM 1137 C C . CYS A 1 141 ? 9.377 -8.326 -12.332 1.00 95.25 141 CYS A C 1
ATOM 1139 O O . CYS A 1 141 ? 8.403 -7.640 -12.646 1.00 95.25 141 CYS A O 1
ATOM 1141 N N . CYS A 1 142 ? 9.879 -9.251 -13.148 1.00 93.31 142 CYS A N 1
ATOM 1142 C CA . CYS A 1 142 ? 9.296 -9.583 -14.436 1.00 93.31 142 CYS A CA 1
ATOM 1143 C C . CYS A 1 142 ? 9.228 -11.092 -14.633 1.00 93.31 142 CYS A C 1
ATOM 1145 O O . CYS A 1 142 ? 10.018 -11.847 -14.066 1.00 93.31 142 CYS A O 1
ATOM 1147 N N . ARG A 1 143 ? 8.308 -11.516 -15.492 1.00 90.88 143 ARG A N 1
ATOM 1148 C CA . ARG A 1 143 ? 8.170 -12.900 -15.928 1.00 90.88 143 ARG A CA 1
ATOM 1149 C C . ARG A 1 143 ? 7.996 -12.936 -17.442 1.00 90.88 143 ARG A C 1
ATOM 1151 O O . ARG A 1 143 ? 7.412 -12.020 -18.020 1.00 90.88 143 ARG A O 1
ATOM 1158 N N . ARG A 1 144 ? 8.506 -13.992 -18.077 1.00 87.62 144 ARG A N 1
ATOM 1159 C CA . ARG A 1 144 ? 8.117 -14.340 -19.446 1.00 87.62 144 ARG A CA 1
ATOM 1160 C C . ARG A 1 144 ? 6.781 -15.062 -19.369 1.00 87.62 144 ARG A C 1
ATOM 1162 O O . ARG A 1 144 ? 6.683 -16.093 -18.706 1.00 87.62 144 ARG A O 1
ATOM 1169 N N . ALA A 1 145 ? 5.756 -14.475 -19.962 1.00 77.38 145 ALA A N 1
ATOM 1170 C CA . ALA A 1 145 ? 4.415 -15.029 -19.967 1.00 77.38 145 ALA A CA 1
ATOM 1171 C C . ALA A 1 145 ? 3.877 -15.018 -21.396 1.00 77.38 145 ALA A C 1
ATOM 1173 O O . ALA A 1 145 ? 4.063 -14.044 -22.128 1.00 77.38 145 ALA A O 1
ATOM 1174 N N . SER A 1 146 ? 3.195 -16.093 -21.779 1.00 73.88 146 SER A N 1
ATOM 1175 C CA . SER A 1 146 ? 2.222 -16.033 -22.858 1.00 73.88 146 SER A CA 1
ATOM 1176 C C . SER A 1 146 ? 0.985 -15.345 -22.291 1.00 73.88 146 SER A C 1
ATOM 1178 O O . SER A 1 146 ? 0.289 -15.884 -21.433 1.00 73.88 146 SER A O 1
ATOM 1180 N N . VAL A 1 147 ? 0.744 -14.108 -22.710 1.00 65.44 147 VAL A N 1
ATOM 1181 C CA . VAL A 1 147 ? -0.567 -13.480 -22.542 1.00 65.44 147 VAL A CA 1
ATOM 1182 C C . VAL A 1 147 ? -1.333 -13.868 -23.802 1.00 65.44 147 VAL A C 1
ATOM 1184 O O . VAL A 1 147 ? -0.957 -13.365 -24.857 1.00 65.44 147 VAL A O 1
ATOM 1187 N N . PRO A 1 148 ? -2.297 -14.811 -23.761 1.00 59.06 148 PRO A N 1
ATOM 1188 C CA . PRO A 1 148 ? -2.945 -15.297 -24.976 1.00 59.06 148 PRO A CA 1
ATOM 1189 C C . PRO A 1 148 ? -3.676 -14.126 -25.651 1.00 59.06 148 PRO A C 1
ATOM 1191 O O . PRO A 1 148 ? -4.620 -13.612 -25.051 1.00 59.06 148 PRO A O 1
ATOM 1194 N N . PRO A 1 149 ? -3.273 -13.674 -26.852 1.00 54.53 149 PRO A N 1
ATOM 1195 C CA . PRO A 1 149 ? -3.935 -12.544 -27.507 1.00 54.53 149 PRO A CA 1
ATOM 1196 C C . PRO A 1 149 ? -5.283 -12.956 -28.122 1.00 54.53 149 PRO A C 1
ATOM 1198 O O . PRO A 1 149 ? -6.218 -12.167 -28.189 1.00 54.53 149 PRO A O 1
ATOM 1201 N N . GLU A 1 150 ? -5.405 -14.216 -28.546 1.00 54.50 150 GLU A N 1
ATOM 1202 C CA . GLU A 1 150 ? -6.398 -14.622 -29.551 1.00 54.50 150 GLU A CA 1
ATOM 1203 C C . GLU A 1 150 ? -7.694 -15.205 -28.971 1.00 54.50 150 GLU A C 1
ATOM 1205 O O . GLU A 1 150 ? -8.717 -15.216 -29.644 1.00 54.50 150 GLU A O 1
ATOM 1210 N N . GLN A 1 151 ? -7.712 -15.625 -27.702 1.00 51.09 151 GLN A N 1
ATOM 1211 C CA . GLN A 1 151 ? -8.928 -16.163 -27.067 1.00 51.09 151 GLN A CA 1
ATOM 1212 C C . GLN A 1 151 ? -9.793 -15.091 -26.376 1.00 51.09 151 GLN A C 1
ATOM 1214 O O . GLN A 1 151 ? -10.849 -15.418 -25.833 1.00 51.09 151 GLN A O 1
ATOM 1219 N N . PHE A 1 152 ? -9.362 -13.821 -26.380 1.00 51.16 152 PHE A N 1
ATOM 1220 C CA . PHE A 1 152 ? -10.035 -12.727 -25.663 1.00 51.16 152 PHE A CA 1
ATOM 1221 C C . PHE A 1 152 ? -10.508 -11.569 -26.546 1.00 51.16 152 PHE A C 1
ATOM 1223 O O . PHE A 1 152 ? -11.355 -10.802 -26.100 1.00 51.16 152 PHE A O 1
ATOM 1230 N N . ALA A 1 153 ? -10.052 -11.466 -27.800 1.00 51.34 153 ALA A N 1
ATOM 1231 C CA . ALA A 1 153 ? -10.572 -10.469 -28.744 1.00 51.34 153 ALA A CA 1
ATOM 1232 C C . ALA A 1 153 ? -12.077 -10.656 -29.022 1.00 51.34 153 ALA A C 1
ATOM 1234 O O . ALA A 1 153 ? -12.795 -9.690 -29.254 1.00 51.34 153 ALA A O 1
ATOM 1235 N N . ALA A 1 154 ? -12.568 -11.895 -28.927 1.00 54.22 154 ALA A N 1
ATOM 1236 C CA . ALA A 1 154 ? -13.971 -12.246 -29.131 1.00 54.22 154 ALA A CA 1
ATOM 1237 C C . ALA A 1 154 ? -14.826 -12.170 -27.851 1.00 54.22 154 ALA A C 1
ATOM 1239 O O . ALA A 1 154 ? -15.922 -12.722 -27.818 1.00 54.22 154 ALA A O 1
ATOM 1240 N N . VAL A 1 155 ? -14.331 -11.557 -26.770 1.00 55.88 155 VAL A N 1
ATOM 1241 C CA . VAL A 1 155 ? -15.058 -11.462 -25.497 1.00 55.88 155 VAL A CA 1
ATOM 1242 C C . VAL A 1 155 ? -15.676 -10.079 -25.418 1.00 55.88 155 VAL A C 1
ATOM 1244 O O . VAL A 1 155 ? -14.946 -9.116 -25.180 1.00 55.88 155 VAL A O 1
ATOM 1247 N N . PRO A 1 156 ? -17.002 -9.950 -25.593 1.00 58.19 156 PRO A N 1
ATOM 1248 C CA . PRO A 1 156 ? -17.652 -8.661 -25.467 1.00 58.19 156 PRO A CA 1
ATOM 1249 C C . PRO A 1 156 ? -17.367 -8.088 -24.081 1.00 58.19 156 PRO A C 1
ATOM 1251 O O . PRO A 1 156 ? -17.534 -8.784 -23.077 1.00 58.19 156 PRO A O 1
ATOM 1254 N N . VAL A 1 157 ? -16.973 -6.814 -24.024 1.00 59.75 157 VAL A N 1
ATOM 1255 C CA . VAL A 1 157 ? -16.718 -6.079 -22.771 1.00 59.75 157 VAL A CA 1
ATOM 1256 C C . VAL A 1 157 ? -17.916 -6.176 -21.818 1.00 59.75 157 VAL A C 1
ATOM 1258 O O . VAL A 1 157 ? -17.735 -6.232 -20.608 1.00 59.75 157 VAL A O 1
ATOM 1261 N N . ALA A 1 158 ? -19.130 -6.321 -22.358 1.00 59.09 158 ALA A N 1
ATOM 1262 C CA . ALA A 1 158 ? -20.354 -6.561 -21.598 1.00 59.09 158 ALA A CA 1
ATOM 1263 C C . ALA A 1 158 ? -20.293 -7.792 -20.666 1.00 59.09 158 ALA A C 1
ATOM 1265 O O . ALA A 1 158 ? -20.909 -7.773 -19.607 1.00 59.09 158 ALA A O 1
ATOM 1266 N N . LEU A 1 159 ? -19.524 -8.838 -21.001 1.00 56.62 159 LEU A N 1
ATOM 1267 C CA . LEU A 1 159 ? -19.341 -10.020 -20.141 1.00 56.62 159 LEU A CA 1
ATOM 1268 C C . LEU A 1 159 ? -18.311 -9.808 -19.019 1.00 56.62 159 LEU A C 1
ATOM 1270 O O . LEU A 1 159 ? -18.166 -10.666 -18.146 1.00 56.62 159 LEU A O 1
ATOM 1274 N N . LEU A 1 160 ? -17.583 -8.689 -19.045 1.00 59.56 160 LEU A N 1
ATOM 1275 C CA . LEU A 1 160 ? -16.694 -8.255 -17.965 1.00 59.56 160 LEU A CA 1
ATOM 1276 C C . LEU A 1 160 ? -17.436 -7.403 -16.923 1.00 59.56 160 LEU A C 1
ATOM 1278 O O . LEU A 1 160 ? -16.884 -7.147 -15.854 1.00 59.56 160 LEU A O 1
ATOM 1282 N N . SER A 1 161 ? -18.670 -6.978 -17.216 1.00 58.00 161 SER A N 1
ATOM 1283 C CA . SER A 1 161 ? -19.488 -6.185 -16.302 1.00 58.00 161 SER A CA 1
ATOM 1284 C C . SER A 1 161 ? -20.147 -7.076 -15.239 1.00 58.00 161 SER A C 1
ATOM 1286 O O . SER A 1 161 ? -20.882 -8.001 -15.594 1.00 58.00 161 SER A O 1
ATOM 1288 N N . PRO A 1 162 ? -19.968 -6.779 -13.937 1.00 51.72 162 PRO A N 1
ATOM 1289 C CA . PRO A 1 162 ? -20.609 -7.518 -12.842 1.00 51.72 162 PRO A CA 1
ATOM 1290 C C . PRO A 1 162 ? -22.146 -7.519 -12.907 1.00 51.72 162 PRO A C 1
ATOM 1292 O O . PRO A 1 162 ? -22.784 -8.410 -12.360 1.00 51.72 162 PRO A O 1
ATOM 1295 N N . SER A 1 163 ? -22.745 -6.548 -13.607 1.00 50.59 163 SER A N 1
ATOM 1296 C CA . SER A 1 163 ? -24.196 -6.331 -13.691 1.00 50.59 163 SER A CA 1
ATOM 1297 C C . SER A 1 163 ? -24.979 -7.401 -14.463 1.00 50.59 163 SER A C 1
ATOM 1299 O O . SER A 1 163 ? -26.203 -7.399 -14.410 1.00 50.59 163 SER A O 1
ATOM 1301 N N . VAL A 1 164 ? -24.319 -8.322 -15.179 1.00 52.47 164 VAL A N 1
ATOM 1302 C CA . VAL A 1 164 ? -25.007 -9.453 -15.844 1.00 52.47 164 VAL A CA 1
ATOM 1303 C C . VAL A 1 164 ? -25.477 -10.504 -14.821 1.00 52.47 164 VAL A C 1
ATOM 1305 O O . VAL A 1 164 ? -26.362 -11.312 -15.108 1.00 52.47 164 VAL A O 1
ATOM 1308 N N . LEU A 1 165 ? -24.941 -10.459 -13.599 1.00 47.75 165 LEU A N 1
ATOM 1309 C CA . LEU A 1 165 ? -25.408 -11.232 -12.451 1.00 47.75 165 LEU A CA 1
ATOM 1310 C C . LEU A 1 165 ? -26.590 -10.508 -11.784 1.00 47.75 165 LEU A C 1
ATOM 1312 O O . LEU A 1 165 ? -26.496 -10.066 -10.644 1.00 47.75 165 LEU A O 1
ATOM 1316 N N . GLY A 1 166 ? -27.692 -10.338 -12.518 1.00 39.53 166 GLY A N 1
ATOM 1317 C CA . GLY A 1 166 ? -28.962 -9.936 -11.912 1.00 39.53 166 GLY A CA 1
ATOM 1318 C C . GLY A 1 166 ? -29.342 -10.931 -10.813 1.00 39.53 166 GLY A C 1
ATOM 1319 O O . GLY A 1 166 ? -29.298 -12.144 -11.039 1.00 39.53 166 GLY A O 1
ATOM 1320 N N . THR A 1 167 ? -29.643 -10.392 -9.635 1.00 38.00 167 THR A N 1
ATOM 1321 C CA . THR A 1 167 ? -30.105 -11.081 -8.425 1.00 38.00 167 THR A CA 1
ATOM 1322 C C . THR A 1 167 ? -31.315 -11.985 -8.702 1.00 38.00 167 THR A C 1
ATOM 1324 O O . THR A 1 167 ? -32.103 -11.680 -9.601 1.00 38.00 167 THR A O 1
ATOM 1327 N N . PRO A 1 168 ? -31.480 -13.104 -7.974 1.00 43.78 168 PRO A N 1
ATOM 1328 C CA . PRO A 1 168 ? -32.658 -13.948 -8.086 1.00 43.78 168 PRO A CA 1
ATOM 1329 C C . PRO A 1 168 ? -33.723 -13.479 -7.091 1.00 43.78 168 PRO A C 1
ATOM 1331 O O . PRO A 1 168 ? -33.654 -13.866 -5.940 1.00 43.78 168 PRO A O 1
ATOM 1334 N N . ASP A 1 169 ? -34.697 -12.696 -7.540 1.00 37.12 169 ASP A N 1
ATOM 1335 C CA . ASP A 1 169 ? -35.988 -12.484 -6.866 1.00 37.12 169 ASP A CA 1
ATOM 1336 C C . ASP A 1 169 ? -36.991 -12.252 -8.020 1.00 37.12 169 ASP A C 1
ATOM 1338 O O . ASP A 1 169 ? -36.698 -11.492 -8.940 1.00 37.12 169 ASP A O 1
ATOM 1342 N N . GLY A 1 170 ? -38.077 -13.003 -8.207 1.00 43.22 170 GLY A N 1
ATOM 1343 C CA . GLY A 1 170 ? -39.109 -13.286 -7.219 1.00 43.22 170 GLY A CA 1
ATOM 1344 C C . GLY A 1 170 ? -40.178 -12.189 -7.319 1.00 43.22 170 GLY A C 1
ATOM 1345 O O . GLY A 1 170 ? -39.995 -11.136 -6.731 1.00 43.22 170 GLY A O 1
ATOM 1346 N N . GLU A 1 171 ? -41.258 -12.463 -8.067 1.00 34.59 171 GLU A N 1
ATOM 1347 C CA . GLU A 1 171 ? -42.533 -11.709 -8.148 1.00 34.59 171 GLU A CA 1
ATOM 1348 C C . GLU A 1 171 ? -42.613 -10.361 -8.920 1.00 34.59 171 GLU A C 1
ATOM 1350 O O . GLU A 1 171 ? -42.151 -9.311 -8.490 1.00 34.59 171 GLU A O 1
ATOM 1355 N N . GLU A 1 172 ? -43.342 -10.397 -10.046 1.00 37.44 172 GLU A N 1
ATOM 1356 C CA . GLU A 1 172 ? -44.195 -9.303 -10.560 1.00 37.44 172 GLU A CA 1
ATOM 1357 C C . GLU A 1 172 ? -45.564 -9.409 -9.849 1.00 37.44 172 GLU A C 1
ATOM 1359 O O . GLU A 1 172 ? -46.008 -10.542 -9.627 1.00 37.44 172 GLU A O 1
ATOM 1364 N N . PRO A 1 173 ? -46.285 -8.305 -9.533 1.00 44.06 173 PRO A N 1
ATOM 1365 C CA . PRO A 1 173 ? -46.949 -7.551 -10.603 1.00 44.06 173 PRO A CA 1
ATOM 1366 C C . PRO A 1 173 ? -47.126 -6.029 -10.396 1.00 44.06 173 PRO A C 1
ATOM 1368 O O . PRO A 1 173 ? -47.570 -5.557 -9.351 1.00 44.06 173 PRO A O 1
ATOM 1371 N N . GLY A 1 174 ? -47.025 -5.283 -11.502 1.00 33.50 174 GLY A N 1
ATOM 1372 C CA . GLY A 1 174 ? -48.113 -4.372 -11.884 1.00 33.50 174 GLY A CA 1
ATOM 1373 C C . GLY A 1 174 ? -47.815 -2.873 -12.053 1.00 33.50 174 GLY A C 1
ATOM 1374 O O . GLY A 1 174 ? -47.501 -2.167 -11.102 1.00 33.50 174 GLY A O 1
ATOM 1375 N N . ARG A 1 175 ? -48.208 -2.373 -13.245 1.00 34.16 175 ARG A N 1
ATOM 1376 C CA . ARG A 1 175 ? -48.654 -0.989 -13.569 1.00 34.16 175 ARG A CA 1
ATOM 1377 C C . ARG A 1 175 ? -47.529 0.080 -13.570 1.00 34.16 175 ARG A C 1
ATOM 1379 O O . ARG A 1 175 ? -46.857 0.277 -12.578 1.00 34.16 175 ARG A O 1
ATOM 1386 N N . ARG A 1 176 ? -47.309 0.925 -14.587 1.00 35.94 176 ARG A N 1
ATOM 1387 C CA . ARG A 1 176 ? -48.184 1.575 -15.583 1.00 35.94 176 ARG A CA 1
ATOM 1388 C C . ARG A 1 176 ? -47.356 2.005 -16.807 1.00 35.94 176 ARG A C 1
ATOM 1390 O O . ARG A 1 176 ? -46.231 2.471 -16.665 1.00 35.94 176 ARG A O 1
ATOM 1397 N N . THR A 1 177 ? -47.981 1.943 -17.978 1.00 40.00 177 THR A N 1
ATOM 1398 C CA . THR A 1 177 ? -47.656 2.705 -19.197 1.00 40.00 177 THR A CA 1
ATOM 1399 C C . THR A 1 177 ? -47.630 4.222 -18.923 1.00 40.00 177 THR A C 1
ATOM 1401 O O . THR A 1 177 ? -48.288 4.682 -17.985 1.00 40.00 177 THR A O 1
ATOM 1404 N N . PRO A 1 178 ? -46.976 5.022 -19.784 1.00 42.12 178 PRO A N 1
ATOM 1405 C CA . PRO A 1 178 ? -47.793 5.790 -20.728 1.00 42.12 178 PRO A CA 1
ATOM 1406 C C . PRO A 1 178 ? -47.295 5.769 -22.180 1.00 42.12 178 PRO A C 1
ATOM 1408 O O . PRO A 1 178 ? -46.106 5.825 -22.480 1.00 42.12 178 PRO A O 1
ATOM 1411 N N . LEU A 1 179 ? -48.297 5.709 -23.055 1.00 39.69 179 LEU A N 1
ATOM 1412 C CA . LEU A 1 179 ? -48.289 5.961 -24.492 1.00 39.69 179 LEU A CA 1
ATOM 1413 C C . LEU A 1 179 ? -48.162 7.470 -24.786 1.00 39.69 179 LEU A C 1
ATOM 1415 O O . LEU A 1 179 ? -48.660 8.290 -24.018 1.00 39.69 179 LEU A O 1
ATOM 1419 N N . GLY A 1 180 ? -47.632 7.798 -25.966 1.00 29.06 180 GLY A N 1
ATOM 1420 C CA . GLY A 1 180 ? -47.727 9.107 -26.634 1.00 29.06 180 GLY A CA 1
ATOM 1421 C C . GLY A 1 180 ? -46.452 9.347 -27.443 1.00 29.06 180 GLY A C 1
ATOM 1422 O O . GLY A 1 180 ? -45.425 9.652 -26.856 1.00 29.06 180 GLY A O 1
ATOM 1423 N N . GLY A 1 181 ? -46.377 9.037 -28.741 1.00 28.53 181 GLY A N 1
ATOM 1424 C CA . GLY A 1 181 ? -47.129 9.648 -29.850 1.00 28.53 181 GLY A CA 1
ATOM 1425 C C . GLY A 1 181 ? -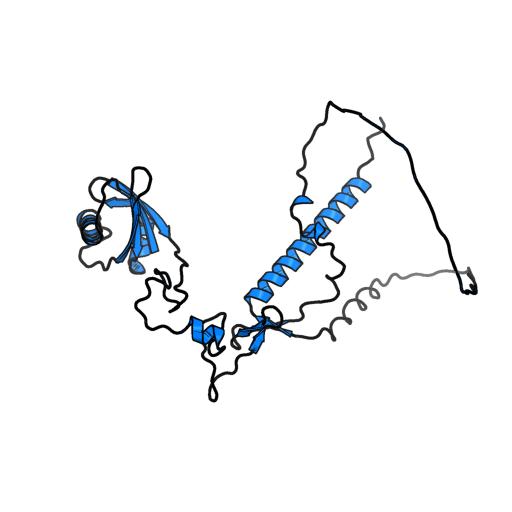46.184 10.657 -30.535 1.00 28.53 181 GLY A C 1
ATOM 1426 O O . GLY A 1 181 ? -45.519 11.405 -29.839 1.00 28.53 181 GLY A O 1
ATOM 1427 N N . GLY A 1 182 ? -45.979 10.732 -31.846 1.00 28.67 182 GLY A N 1
ATOM 1428 C CA . GLY A 1 182 ? -46.562 10.069 -33.000 1.00 28.67 182 GLY A CA 1
ATOM 1429 C C . GLY A 1 182 ? -45.612 10.184 -34.206 1.00 28.67 182 GLY A C 1
ATOM 1430 O O . GLY A 1 182 ? -44.484 10.660 -34.093 1.00 28.67 182 GLY A O 1
ATOM 1431 N N . ALA A 1 183 ? -46.079 9.672 -35.340 1.00 32.62 183 ALA A N 1
ATOM 1432 C CA . ALA A 1 183 ? -45.349 9.462 -36.587 1.00 32.62 183 ALA A CA 1
ATOM 1433 C C . ALA A 1 183 ? -45.448 10.635 -37.594 1.00 32.62 183 ALA A C 1
ATOM 1435 O O . ALA A 1 183 ? -46.257 11.540 -37.403 1.00 32.62 183 ALA A O 1
ATOM 1436 N N . ALA A 1 184 ? -44.715 10.466 -38.714 1.00 33.12 184 ALA A N 1
ATOM 1437 C CA . ALA A 1 184 ? -44.819 11.117 -40.042 1.00 33.12 184 ALA A CA 1
ATOM 1438 C C . ALA A 1 184 ? -44.088 12.479 -40.189 1.00 33.12 184 ALA A C 1
ATOM 1440 O O . ALA A 1 184 ? -44.168 13.312 -39.302 1.00 33.12 184 ALA A O 1
ATOM 1441 N N . THR A 1 185 ? -43.338 12.826 -41.252 1.00 33.81 185 THR A N 1
ATOM 1442 C CA . THR A 1 185 ? -43.195 12.332 -42.648 1.00 33.81 185 THR A CA 1
ATOM 1443 C C . THR A 1 185 ? -41.962 13.020 -43.326 1.00 33.81 185 THR A C 1
ATOM 1445 O O . THR A 1 185 ? -41.345 13.873 -42.690 1.00 33.81 185 THR A O 1
ATOM 1448 N N . PRO A 1 186 ? -41.573 12.662 -44.578 1.00 55.44 186 PRO A N 1
ATOM 1449 C CA . PRO A 1 186 ? -40.223 12.806 -45.160 1.00 55.44 186 PRO A CA 1
ATOM 1450 C C . PRO A 1 186 ? -40.075 13.870 -46.275 1.00 55.44 186 PRO A C 1
ATOM 1452 O O . PRO A 1 186 ? -41.063 14.246 -46.890 1.00 55.44 186 PRO A O 1
ATOM 1455 N N . VAL A 1 187 ? -38.829 14.243 -46.616 1.00 30.70 187 VAL A N 1
ATOM 1456 C CA . VAL A 1 187 ? -38.352 14.872 -47.883 1.00 30.70 187 VAL A CA 1
ATOM 1457 C C . VAL A 1 187 ? -36.825 14.613 -47.944 1.00 30.70 187 VAL A C 1
ATOM 1459 O O . VAL A 1 187 ? -36.181 14.748 -46.914 1.00 30.70 187 VAL A O 1
ATOM 1462 N N . GLY A 1 188 ? -36.111 14.232 -49.011 1.00 27.25 188 GLY A N 1
ATOM 1463 C CA . GLY A 1 188 ? -36.377 14.033 -50.437 1.00 27.25 188 GLY A CA 1
ATOM 1464 C C . GLY A 1 188 ? -35.097 14.343 -51.256 1.00 27.25 188 GLY A C 1
ATOM 1465 O O . GLY A 1 188 ? -34.548 15.424 -51.094 1.00 27.25 188 GLY A O 1
ATOM 1466 N N . GLY A 1 189 ? -34.669 13.419 -52.140 1.00 26.89 189 GLY A N 1
ATOM 1467 C CA . GLY A 1 189 ? -33.785 13.637 -53.320 1.00 26.89 189 GLY A CA 1
ATOM 1468 C C . GLY A 1 189 ? -32.260 13.749 -53.074 1.00 26.89 189 GLY A C 1
ATOM 1469 O O . GLY A 1 189 ? -31.851 14.366 -52.108 1.00 26.89 189 GLY A O 1
ATOM 1470 N N . SER A 1 190 ? -31.321 13.235 -53.888 1.00 28.36 190 SER A N 1
ATOM 1471 C CA . SER A 1 190 ? -31.350 12.739 -55.277 1.00 28.36 190 SER A CA 1
ATOM 1472 C C . SER A 1 190 ? -30.044 11.972 -55.636 1.00 28.36 190 SER A C 1
ATOM 1474 O O . SER A 1 190 ? -28.972 12.429 -55.264 1.00 28.36 190 SER A O 1
ATOM 1476 N N . LYS A 1 191 ? -30.182 10.822 -56.338 1.00 29.77 191 LYS A N 1
ATOM 1477 C CA . LYS A 1 191 ? -29.520 10.321 -57.591 1.00 29.77 191 LYS A CA 1
ATOM 1478 C C . LYS A 1 191 ? -28.045 10.725 -57.879 1.00 29.77 191 LYS A C 1
ATOM 1480 O O . LYS A 1 191 ? -27.750 11.902 -57.770 1.00 29.77 191 LYS A O 1
ATOM 1485 N N . THR A 1 192 ? -27.069 9.944 -58.385 1.00 33.72 192 THR A N 1
ATOM 1486 C CA . THR A 1 192 ? -26.850 8.650 -59.123 1.00 33.72 192 THR A CA 1
ATOM 1487 C C . THR A 1 192 ? -25.343 8.666 -59.589 1.00 33.72 192 THR A C 1
ATOM 1489 O O . THR A 1 192 ? -24.727 9.710 -59.378 1.00 33.72 192 THR A O 1
ATOM 1492 N N . PRO A 1 193 ? -24.749 7.736 -60.392 1.00 45.44 193 PRO A N 1
ATOM 1493 C CA . PRO A 1 193 ? -24.745 6.253 -60.413 1.00 45.44 193 PRO A CA 1
ATOM 1494 C C . PRO A 1 193 ? -23.351 5.600 -60.762 1.00 45.44 193 PRO A C 1
ATOM 1496 O O . PRO A 1 193 ? -22.362 6.312 -60.893 1.00 45.44 193 PRO A O 1
ATOM 1499 N N . VAL A 1 194 ? -23.369 4.263 -60.998 1.00 33.44 194 VAL A N 1
ATOM 1500 C CA . VAL A 1 194 ? -22.498 3.371 -61.840 1.00 33.44 194 VAL A CA 1
ATOM 1501 C C . VAL A 1 194 ? -21.052 3.043 -61.380 1.00 33.44 194 VAL A C 1
ATOM 1503 O O . VAL A 1 194 ? -20.391 3.907 -60.827 1.00 33.44 194 VAL A O 1
ATOM 1506 N N . ASP A 1 195 ? -20.457 1.833 -61.478 1.00 30.50 195 ASP A N 1
ATOM 1507 C CA . ASP A 1 195 ? -20.653 0.549 -62.212 1.00 30.50 195 ASP A CA 1
ATOM 1508 C C . ASP A 1 195 ? -20.160 -0.644 -61.331 1.00 30.50 195 ASP A C 1
ATOM 1510 O O . ASP A 1 195 ? -19.261 -0.452 -60.517 1.00 30.50 195 ASP A O 1
ATOM 1514 N N . GLY A 1 196 ? -20.787 -1.838 -61.304 1.00 28.20 196 GLY A N 1
ATOM 1515 C CA . GLY A 1 196 ? -20.447 -3.044 -62.108 1.00 28.20 196 GLY A CA 1
ATOM 1516 C C . GLY A 1 196 ? -19.398 -3.945 -61.399 1.00 28.20 196 GLY A C 1
ATOM 1517 O O . GLY A 1 196 ? -18.424 -3.430 -60.881 1.00 28.20 196 GLY A O 1
ATOM 1518 N N . ALA A 1 197 ? -19.442 -5.276 -61.268 1.00 29.45 197 ALA A N 1
ATOM 1519 C CA . ALA A 1 197 ? -20.290 -6.376 -61.720 1.00 29.45 197 ALA A CA 1
ATOM 1520 C C . ALA A 1 197 ? -19.984 -7.626 -60.837 1.00 29.45 197 ALA A C 1
ATOM 1522 O O . ALA A 1 197 ? -18.884 -7.748 -60.298 1.00 29.45 197 ALA A O 1
ATOM 1523 N N . SER A 1 198 ? -20.935 -8.561 -60.700 1.00 34.31 198 SER A N 1
ATOM 1524 C CA . SER A 1 198 ? -20.710 -9.962 -60.260 1.00 34.31 198 SER A CA 1
ATOM 1525 C C . SER A 1 198 ? -20.631 -10.890 -61.482 1.00 34.31 198 SER A C 1
ATOM 1527 O O . SER A 1 198 ? -21.120 -10.511 -62.548 1.00 34.31 198 SER A O 1
ATOM 1529 N N . PRO A 1 199 ? -20.041 -12.093 -61.350 1.00 45.56 199 PRO A N 1
ATOM 1530 C CA . PRO A 1 199 ? -20.851 -13.331 -61.355 1.00 45.56 199 PRO A CA 1
ATOM 1531 C C . PRO A 1 199 ? -20.381 -14.328 -60.264 1.00 45.56 199 PRO A C 1
ATOM 1533 O O . PRO A 1 199 ? -19.210 -14.356 -59.905 1.00 45.56 199 PRO A O 1
ATOM 1536 N N . ALA A 1 200 ? -21.270 -14.987 -59.519 1.00 29.28 200 ALA A N 1
ATOM 1537 C CA . ALA A 1 200 ? -22.097 -16.162 -59.845 1.00 29.28 200 ALA A CA 1
ATOM 1538 C C . ALA A 1 200 ? -21.367 -17.521 -59.710 1.00 29.28 200 ALA A C 1
ATOM 1540 O O . ALA A 1 200 ? -20.384 -17.793 -60.390 1.00 29.28 200 ALA A O 1
ATOM 1541 N N . ASP A 1 201 ? -21.928 -18.330 -58.803 1.00 32.06 201 ASP A N 1
ATOM 1542 C CA . ASP A 1 201 ? -22.131 -19.785 -58.830 1.00 32.06 201 ASP A CA 1
ATOM 1543 C C . ASP A 1 201 ? -20.969 -20.756 -59.075 1.00 32.06 201 ASP A C 1
ATOM 1545 O O . ASP A 1 201 ? -20.372 -20.803 -60.145 1.00 32.06 201 ASP A O 1
ATOM 1549 N N . SER A 1 202 ? -20.786 -21.679 -58.117 1.00 30.36 202 SER A N 1
ATOM 1550 C CA . SER A 1 202 ? -20.925 -23.131 -58.357 1.00 30.36 202 SER A CA 1
ATOM 1551 C C . SER A 1 202 ? -20.761 -23.941 -57.060 1.00 30.36 202 SER A C 1
ATOM 1553 O O . SER A 1 202 ? -19.679 -24.028 -56.483 1.00 30.36 202 SER A O 1
ATOM 1555 N N . ARG A 1 203 ? -21.851 -24.587 -56.622 1.00 39.69 203 ARG A N 1
ATOM 1556 C CA . ARG A 1 203 ? -21.819 -25.853 -55.860 1.00 39.69 203 ARG A CA 1
ATOM 1557 C C . ARG A 1 203 ? -21.557 -27.001 -56.848 1.00 39.69 203 ARG A C 1
ATOM 1559 O O . ARG A 1 203 ? -21.992 -26.913 -57.991 1.00 39.69 203 ARG A O 1
ATOM 1566 N N . PRO A 1 204 ? -20.909 -28.088 -56.413 1.00 44.69 204 PRO A N 1
ATOM 1567 C CA . PRO A 1 204 ? -21.654 -29.321 -56.114 1.00 44.69 204 PRO A CA 1
ATOM 1568 C C . PRO A 1 204 ? -21.066 -29.996 -54.856 1.00 44.69 204 PRO A C 1
ATOM 1570 O O . PRO A 1 204 ? -20.021 -29.602 -54.359 1.00 44.69 204 PRO A O 1
ATOM 1573 N N . GLY A 1 205 ? -21.640 -30.996 -54.209 1.00 27.34 205 GLY A N 1
ATOM 1574 C CA . GLY A 1 205 ? -22.761 -31.877 -54.480 1.00 27.34 205 GLY A CA 1
ATOM 1575 C C . GLY A 1 205 ? -22.638 -32.973 -53.419 1.00 27.34 205 GLY A C 1
ATOM 1576 O O . GLY A 1 205 ? -21.558 -33.520 -53.203 1.00 27.34 205 GLY A O 1
ATOM 1577 N N . SER A 1 206 ? -23.711 -33.209 -52.677 1.00 34.16 206 SER A N 1
ATOM 1578 C CA . SER A 1 206 ? -23.785 -34.243 -51.651 1.00 34.16 206 SER A CA 1
ATOM 1579 C C . SER A 1 206 ? -23.898 -35.606 -52.330 1.00 34.16 206 SER A C 1
ATOM 1581 O O . SER A 1 206 ? -24.885 -35.858 -53.014 1.00 34.16 206 SER A O 1
ATOM 1583 N N . ALA A 1 207 ? -22.911 -36.477 -52.127 1.00 31.03 207 ALA A N 1
ATOM 1584 C CA . ALA A 1 207 ? -23.020 -37.898 -52.428 1.00 31.03 207 ALA A CA 1
ATOM 1585 C C . ALA A 1 207 ? -22.991 -38.669 -51.106 1.00 31.03 207 ALA A C 1
ATOM 1587 O O . ALA A 1 207 ? -21.961 -38.816 -50.451 1.00 31.03 207 ALA A O 1
ATOM 1588 N N . MET A 1 208 ? -24.184 -39.080 -50.701 1.00 41.03 208 MET A N 1
ATOM 1589 C CA . MET A 1 208 ? -24.442 -40.178 -49.786 1.00 41.03 208 MET A CA 1
ATOM 1590 C C . MET A 1 208 ? -24.059 -41.483 -50.489 1.00 41.03 208 MET A C 1
ATOM 1592 O O . MET A 1 208 ? -24.546 -41.733 -51.586 1.00 41.03 208 MET A O 1
ATOM 1596 N N . ASP A 1 209 ? -23.261 -42.321 -49.832 1.00 30.92 209 ASP A N 1
ATOM 1597 C CA . ASP A 1 209 ? -23.305 -43.761 -50.065 1.00 30.92 209 ASP A CA 1
ATOM 1598 C C . ASP A 1 209 ? -23.476 -44.469 -48.722 1.00 30.92 209 ASP A C 1
ATOM 1600 O O . ASP A 1 209 ? -22.812 -44.168 -47.725 1.00 30.92 209 ASP A O 1
ATOM 1604 N N . SER A 1 210 ? -24.487 -45.325 -48.700 1.00 32.59 210 SER A N 1
ATOM 1605 C CA . SER A 1 210 ? -24.914 -46.136 -47.574 1.00 32.59 210 SER A CA 1
ATOM 1606 C C . SER A 1 210 ? -24.509 -47.576 -47.821 1.00 32.59 210 SER A C 1
ATOM 1608 O O . SER A 1 210 ? -24.493 -48.031 -48.959 1.00 32.59 210 SER A O 1
ATOM 1610 N N . SER A 1 211 ? -24.422 -48.308 -46.706 1.00 34.75 211 SER A N 1
ATOM 1611 C CA . SER A 1 211 ? -24.443 -49.773 -46.602 1.00 34.75 211 SER A CA 1
ATOM 1612 C C . SER A 1 211 ? -23.035 -50.401 -46.685 1.00 34.75 211 SER A C 1
ATOM 1614 O O . SER A 1 211 ? -22.229 -50.037 -47.519 1.00 34.75 211 SER A O 1
ATOM 1616 N N . THR A 1 212 ? -22.594 -51.313 -45.818 1.00 34.06 212 THR A N 1
ATOM 1617 C CA . THR A 1 212 ? -23.287 -52.250 -44.931 1.00 34.06 212 THR A CA 1
ATOM 1618 C C . THR A 1 212 ? -22.335 -52.768 -43.829 1.00 34.06 212 THR A C 1
ATOM 1620 O O . THR A 1 212 ? -21.127 -52.873 -44.010 1.00 34.06 212 THR A O 1
ATOM 1623 N N . THR A 1 213 ? -22.947 -53.190 -42.715 1.00 34.88 213 THR A N 1
ATOM 1624 C CA . THR A 1 213 ? -22.555 -54.291 -41.802 1.00 34.88 213 THR A CA 1
ATOM 1625 C C . THR A 1 213 ? -21.356 -54.189 -40.830 1.00 34.88 213 THR A C 1
ATOM 1627 O O . THR A 1 213 ? -20.197 -54.336 -41.185 1.00 34.88 213 THR A O 1
ATOM 1630 N N . PHE A 1 214 ? -21.735 -54.093 -39.543 1.00 34.38 214 PHE A N 1
ATOM 1631 C CA . PHE A 1 214 ? -21.229 -54.780 -38.336 1.00 34.38 214 PHE A CA 1
ATOM 1632 C C . PHE A 1 214 ? -19.714 -54.852 -38.043 1.00 34.38 214 PHE A C 1
ATOM 1634 O O . PHE A 1 214 ? -18.974 -55.575 -38.698 1.00 34.38 214 PHE A O 1
ATOM 1641 N N . ARG A 1 215 ? -19.310 -54.301 -36.879 1.00 36.97 215 ARG A N 1
ATOM 1642 C CA . ARG A 1 215 ? -18.914 -55.045 -35.647 1.00 36.97 215 ARG A CA 1
ATOM 1643 C C . ARG A 1 215 ? -17.928 -54.228 -34.782 1.00 36.97 215 ARG A C 1
ATOM 1645 O O . ARG A 1 215 ? -16.793 -53.977 -35.155 1.00 36.97 215 ARG A O 1
ATOM 1652 N N . SER A 1 216 ? -18.404 -53.851 -33.596 1.00 38.53 216 SER A N 1
ATOM 1653 C CA . SER A 1 216 ? -17.697 -53.781 -32.303 1.00 38.53 216 SER A CA 1
ATOM 1654 C C . SER A 1 216 ? -16.263 -53.222 -32.218 1.00 38.53 216 SER A C 1
ATOM 1656 O O . SER A 1 216 ? -15.301 -53.958 -32.403 1.00 38.53 216 SER A O 1
ATOM 1658 N N . LYS A 1 217 ? -16.116 -51.997 -31.694 1.00 34.94 217 LYS A N 1
ATOM 1659 C CA . LYS A 1 217 ? -15.461 -51.690 -30.395 1.00 34.94 217 LYS A CA 1
ATOM 1660 C C . LYS A 1 217 ? -15.235 -50.183 -30.272 1.00 34.94 217 LYS A C 1
ATOM 1662 O O . LYS A 1 217 ? -14.459 -49.588 -31.011 1.00 34.94 217 LYS A O 1
ATOM 1667 N N . ALA A 1 218 ? -15.885 -49.584 -29.280 1.00 45.09 218 ALA A N 1
ATOM 1668 C CA . ALA A 1 218 ? -15.538 -48.261 -28.797 1.00 45.09 218 ALA A CA 1
ATOM 1669 C C . ALA A 1 218 ? -14.131 -48.301 -28.180 1.00 45.09 218 ALA A C 1
ATOM 1671 O O . ALA A 1 218 ? -13.917 -48.942 -27.154 1.00 45.09 218 ALA A O 1
ATOM 1672 N N . THR A 1 219 ? -13.179 -47.592 -28.780 1.00 37.09 219 THR A N 1
ATOM 1673 C CA . THR A 1 219 ? -11.966 -47.141 -28.094 1.00 37.09 219 THR A CA 1
ATOM 1674 C C . THR A 1 219 ? -12.020 -45.621 -27.996 1.00 37.09 219 THR A C 1
ATOM 1676 O O . THR A 1 219 ? -11.716 -44.873 -28.924 1.00 37.09 219 THR A O 1
ATOM 1679 N N . ALA A 1 220 ? -12.447 -45.148 -26.826 1.00 41.75 220 ALA A N 1
ATOM 1680 C CA . ALA A 1 220 ? -12.513 -43.742 -26.434 1.00 41.75 220 ALA A CA 1
ATOM 1681 C C . ALA A 1 220 ? -11.114 -43.124 -26.201 1.00 41.75 220 ALA A C 1
ATOM 1683 O O . ALA A 1 220 ? -10.893 -42.425 -25.219 1.00 41.75 220 ALA A O 1
ATOM 1684 N N . VAL A 1 221 ? -10.153 -43.384 -27.093 1.00 44.53 221 VAL A N 1
ATOM 1685 C CA . VAL A 1 221 ? -8.748 -42.951 -26.946 1.00 44.53 221 VAL A CA 1
ATOM 1686 C C . VAL A 1 221 ? -8.354 -41.903 -28.003 1.00 44.53 221 VAL A C 1
ATOM 1688 O O . VAL A 1 221 ? -7.373 -41.185 -27.844 1.00 44.53 221 VAL A O 1
ATOM 1691 N N . GLY A 1 222 ? -9.163 -41.706 -29.052 1.00 37.50 222 GLY A N 1
ATOM 1692 C CA . GLY A 1 222 ? -8.813 -40.825 -30.178 1.00 37.50 222 GLY A CA 1
ATOM 1693 C C . GLY A 1 222 ? -9.115 -39.325 -30.020 1.00 37.50 222 GLY A C 1
ATOM 1694 O O . GLY A 1 222 ? -8.613 -38.528 -30.810 1.00 37.50 222 GLY A O 1
ATOM 1695 N N . ARG A 1 223 ? -9.923 -38.896 -29.035 1.00 40.19 223 ARG A N 1
ATOM 1696 C CA . ARG A 1 223 ? -10.321 -37.472 -28.895 1.00 40.19 223 ARG A CA 1
ATOM 1697 C C . ARG A 1 223 ? -9.453 -36.652 -27.936 1.00 40.19 223 ARG A C 1
ATOM 1699 O O . ARG A 1 223 ? -9.391 -35.437 -28.093 1.00 40.19 223 ARG A O 1
ATOM 1706 N N . ALA A 1 224 ? -8.738 -37.284 -27.004 1.00 41.16 224 ALA A N 1
ATOM 1707 C CA . ALA A 1 224 ? -7.875 -36.572 -26.054 1.00 41.16 224 ALA A CA 1
ATOM 1708 C C . ALA A 1 224 ? -6.514 -36.164 -26.657 1.00 41.16 224 ALA A C 1
ATOM 1710 O O . ALA A 1 224 ? -5.926 -35.170 -26.239 1.00 41.16 224 ALA A O 1
ATOM 1711 N N . ALA A 1 225 ? -6.037 -36.871 -27.688 1.00 38.16 225 ALA A N 1
ATOM 1712 C CA . ALA A 1 225 ? -4.716 -36.632 -28.277 1.00 38.16 225 ALA A CA 1
ATOM 1713 C C . ALA A 1 225 ? -4.638 -35.396 -29.199 1.00 38.16 225 ALA A C 1
ATOM 1715 O O . ALA A 1 225 ? -3.545 -34.913 -29.474 1.00 38.16 225 ALA A O 1
ATOM 1716 N N . ARG A 1 226 ? -5.769 -34.831 -29.656 1.00 39.47 226 ARG A N 1
ATOM 1717 C CA . ARG A 1 226 ? -5.770 -33.622 -30.511 1.00 39.47 226 ARG A CA 1
ATOM 1718 C C . ARG A 1 226 ? -5.891 -32.294 -29.753 1.00 39.47 226 ARG A C 1
ATOM 1720 O O . ARG A 1 226 ? -5.873 -31.243 -30.386 1.00 39.47 226 ARG A O 1
ATOM 1727 N N . ALA A 1 227 ? -5.984 -32.319 -28.422 1.00 44.25 227 ALA A N 1
ATOM 1728 C CA . ALA A 1 227 ? -6.109 -31.108 -27.604 1.00 44.25 227 ALA A CA 1
ATOM 1729 C C . ALA A 1 227 ? -4.779 -30.605 -27.008 1.00 44.25 227 ALA A C 1
ATOM 1731 O O . ALA A 1 227 ? -4.747 -29.513 -26.445 1.00 44.25 227 ALA A O 1
ATOM 1732 N N . VAL A 1 228 ? -3.684 -31.365 -27.129 1.00 47.31 228 VAL A N 1
ATOM 1733 C CA . VAL A 1 228 ? -2.425 -31.065 -26.416 1.00 47.31 228 VAL A CA 1
ATOM 1734 C C . VAL A 1 228 ? -1.357 -30.415 -27.312 1.00 47.31 228 VAL A C 1
ATOM 1736 O O . VAL A 1 228 ? -0.411 -29.823 -26.803 1.00 47.31 228 VAL A O 1
ATOM 1739 N N . ASP A 1 229 ? -1.535 -30.404 -28.638 1.00 43.59 229 ASP A N 1
ATOM 1740 C CA . ASP A 1 229 ? -0.489 -29.971 -29.584 1.00 43.59 229 ASP A CA 1
ATOM 1741 C C . ASP A 1 229 ? -0.790 -28.652 -30.322 1.00 43.59 229 ASP A C 1
ATOM 1743 O O . ASP A 1 229 ? -0.575 -28.502 -31.523 1.00 43.59 229 ASP A O 1
ATOM 1747 N N . ARG A 1 230 ? -1.330 -27.652 -29.610 1.00 51.53 230 ARG A N 1
ATOM 1748 C CA . ARG A 1 230 ? -1.575 -26.312 -30.190 1.00 51.53 230 ARG A CA 1
ATOM 1749 C C . ARG A 1 230 ? -1.184 -25.129 -29.305 1.00 51.53 230 ARG A C 1
ATOM 1751 O O . ARG A 1 230 ? -1.755 -24.051 -29.414 1.00 51.53 230 ARG A O 1
ATOM 1758 N N . MET A 1 231 ? -0.181 -25.302 -28.443 1.00 52.22 231 MET A N 1
ATOM 1759 C CA . MET A 1 231 ? 0.317 -24.213 -27.583 1.00 52.22 231 MET A CA 1
ATOM 1760 C C . MET A 1 231 ? 1.818 -23.931 -27.716 1.00 52.22 231 MET A C 1
ATOM 1762 O O . MET A 1 231 ? 2.345 -23.057 -27.029 1.00 52.22 231 MET A O 1
ATOM 1766 N N . LYS A 1 232 ? 2.507 -24.606 -28.644 1.00 50.22 232 LYS A N 1
ATOM 1767 C CA . LYS A 1 232 ? 3.958 -24.477 -28.868 1.00 50.22 232 LYS A CA 1
ATOM 1768 C C . LYS A 1 232 ? 4.392 -23.241 -29.680 1.00 50.22 232 LYS A C 1
ATOM 1770 O O . LYS A 1 232 ? 5.559 -23.147 -30.036 1.00 50.22 232 LYS A O 1
ATOM 1775 N N . GLY A 1 233 ? 3.492 -22.287 -29.944 1.00 54.78 233 GLY A N 1
ATOM 1776 C CA . GLY A 1 233 ? 3.768 -21.134 -30.819 1.00 54.78 233 GLY A CA 1
ATOM 1777 C C . GLY A 1 233 ? 3.373 -19.755 -30.283 1.00 54.78 233 GLY A C 1
ATOM 1778 O O . GLY A 1 233 ? 3.569 -18.769 -30.986 1.00 54.78 233 GLY A O 1
ATOM 1779 N N . ALA A 1 234 ? 2.822 -19.638 -29.069 1.00 64.81 234 ALA A N 1
ATOM 1780 C CA . ALA A 1 234 ? 2.411 -18.327 -28.562 1.00 64.81 234 ALA A CA 1
ATOM 1781 C C . ALA A 1 234 ? 3.646 -17.471 -28.196 1.00 64.81 234 ALA A C 1
ATOM 1783 O O . ALA A 1 234 ? 4.468 -17.924 -27.388 1.00 64.81 234 ALA A O 1
ATOM 1784 N N . PRO A 1 235 ? 3.789 -16.239 -28.727 1.00 70.56 235 PRO A N 1
ATOM 1785 C CA . PRO A 1 235 ? 4.939 -15.391 -28.433 1.00 70.56 235 PRO A CA 1
ATOM 1786 C C . PRO A 1 235 ? 4.995 -15.070 -26.933 1.00 70.56 235 PRO A C 1
ATOM 1788 O O . PRO A 1 235 ? 4.067 -14.499 -26.356 1.00 70.56 235 PRO A O 1
ATOM 1791 N N . GLN A 1 236 ? 6.092 -15.457 -26.276 1.00 80.25 236 GLN A N 1
ATOM 1792 C CA . GLN A 1 236 ? 6.325 -15.124 -24.872 1.00 80.25 236 GLN A CA 1
ATOM 1793 C C . GLN A 1 236 ? 6.808 -13.681 -24.761 1.00 80.25 236 GLN A C 1
ATOM 1795 O O . GLN A 1 236 ? 7.839 -13.314 -25.324 1.00 80.25 236 GLN A O 1
ATOM 1800 N N . MET A 1 237 ? 6.105 -12.875 -23.972 1.00 88.12 237 MET A N 1
ATOM 1801 C CA . MET A 1 237 ? 6.471 -11.484 -23.724 1.00 88.12 237 MET A CA 1
ATOM 1802 C C . MET A 1 237 ? 6.945 -11.272 -22.289 1.00 88.12 237 MET A C 1
ATOM 1804 O O . MET A 1 237 ? 6.572 -12.000 -21.365 1.00 88.12 237 MET A O 1
ATOM 1808 N N . VAL A 1 238 ? 7.787 -10.255 -22.094 1.00 91.94 238 VAL A N 1
ATOM 1809 C CA . VAL A 1 238 ? 8.220 -9.831 -20.760 1.00 91.94 238 VAL A CA 1
ATOM 1810 C C . VAL A 1 238 ? 7.148 -8.933 -20.153 1.00 91.94 238 VAL A C 1
ATOM 1812 O O . VAL A 1 238 ? 6.870 -7.848 -20.661 1.00 91.94 238 VAL A O 1
ATOM 1815 N N . VAL A 1 239 ? 6.575 -9.364 -19.033 1.00 93.62 239 VAL A N 1
ATOM 1816 C CA . VAL A 1 239 ? 5.525 -8.634 -18.310 1.00 93.62 239 VAL A CA 1
ATOM 1817 C C . VAL A 1 239 ? 5.950 -8.459 -16.853 1.00 93.62 239 VAL A C 1
ATOM 1819 O O . VAL A 1 239 ? 6.593 -9.339 -16.277 1.00 93.62 239 VAL A O 1
ATOM 1822 N N . CYS A 1 240 ? 5.641 -7.310 -16.250 1.00 95.19 240 CYS A N 1
ATOM 1823 C CA . CYS A 1 240 ? 5.854 -7.108 -14.817 1.00 95.19 240 CYS A CA 1
ATOM 1824 C C . CYS A 1 240 ? 4.819 -7.892 -13.991 1.00 95.19 240 CYS A C 1
ATOM 1826 O O . CYS A 1 240 ? 3.748 -8.230 -14.496 1.00 95.19 240 CYS A O 1
ATOM 1828 N N . HIS A 1 241 ? 5.124 -8.188 -12.726 1.00 93.69 241 HIS A N 1
ATOM 1829 C CA . HIS A 1 241 ? 4.217 -8.991 -11.891 1.00 93.69 241 HIS A CA 1
ATOM 1830 C C . HIS A 1 241 ? 2.835 -8.354 -11.725 1.00 93.69 241 HIS A C 1
ATOM 1832 O O . HIS A 1 241 ? 1.845 -9.053 -11.906 1.00 93.69 241 HIS A O 1
ATOM 1838 N N . ASP A 1 242 ? 2.754 -7.040 -11.511 1.00 92.44 242 ASP A N 1
ATOM 1839 C CA . ASP A 1 242 ? 1.475 -6.326 -11.383 1.00 92.44 242 ASP A CA 1
ATOM 1840 C C . ASP A 1 242 ? 0.591 -6.488 -12.624 1.00 92.44 242 ASP A C 1
ATOM 1842 O O . ASP A 1 242 ? -0.574 -6.864 -12.522 1.00 92.44 242 ASP A O 1
ATOM 1846 N N . CYS A 1 243 ? 1.145 -6.266 -13.822 1.00 90.69 243 CYS A N 1
ATOM 1847 C CA . CYS A 1 243 ? 0.378 -6.423 -15.056 1.00 90.69 243 CYS A CA 1
ATOM 1848 C C . CYS A 1 243 ? 0.007 -7.887 -15.315 1.00 90.69 243 CYS A C 1
ATOM 1850 O O . CYS A 1 243 ? -1.050 -8.153 -15.877 1.00 90.69 243 CYS A O 1
ATOM 1852 N N . ARG A 1 244 ? 0.841 -8.843 -14.889 1.00 89.00 244 ARG A N 1
ATOM 1853 C CA . ARG A 1 244 ? 0.489 -10.265 -14.953 1.00 89.00 244 ARG A CA 1
ATOM 1854 C C . ARG A 1 244 ? -0.711 -10.568 -14.059 1.00 89.00 244 ARG A C 1
ATOM 1856 O O . ARG A 1 244 ? -1.624 -11.240 -14.517 1.00 89.00 244 ARG A O 1
ATOM 1863 N N . LEU A 1 245 ? -0.700 -10.104 -12.811 1.00 88.94 245 LEU A N 1
ATOM 1864 C CA . LEU A 1 245 ? -1.798 -10.338 -11.871 1.00 88.94 245 LEU A CA 1
ATOM 1865 C C . LEU A 1 245 ? -3.094 -9.695 -12.367 1.00 88.94 245 LEU A C 1
ATOM 1867 O O . LEU A 1 245 ? -4.119 -10.363 -12.402 1.00 88.94 245 LEU A O 1
ATOM 1871 N N . MET A 1 246 ? -3.022 -8.456 -12.854 1.00 87.31 246 MET A N 1
ATOM 1872 C CA . MET A 1 246 ? -4.168 -7.762 -13.442 1.00 87.31 246 MET A CA 1
ATOM 1873 C C . MET A 1 246 ? -4.771 -8.543 -14.617 1.00 87.31 246 MET A C 1
ATOM 1875 O O . MET A 1 246 ? -5.977 -8.760 -14.666 1.00 87.31 246 MET A O 1
ATOM 1879 N N . VAL A 1 247 ? -3.938 -9.011 -15.550 1.00 84.94 247 VAL A N 1
ATOM 1880 C CA . VAL A 1 247 ? -4.412 -9.797 -16.697 1.00 84.94 247 VAL A CA 1
ATOM 1881 C C . VAL A 1 247 ? -5.003 -11.133 -16.257 1.00 84.94 247 VAL A C 1
ATOM 1883 O O . VAL A 1 247 ? -6.049 -11.522 -16.764 1.00 84.94 247 VAL A O 1
ATOM 1886 N N . LEU A 1 248 ? -4.373 -11.834 -15.310 1.00 83.50 248 LEU A N 1
ATOM 1887 C CA . LEU A 1 248 ? -4.903 -13.102 -14.804 1.00 83.50 248 LEU A CA 1
ATOM 1888 C C . LEU A 1 248 ? -6.264 -12.921 -14.138 1.00 83.50 248 LEU A C 1
ATOM 1890 O O . LEU A 1 248 ? -7.178 -13.676 -14.448 1.00 83.50 248 LEU A O 1
ATOM 1894 N N . GLN A 1 249 ? -6.423 -11.877 -13.327 1.00 82.38 249 GLN A N 1
ATOM 1895 C CA . GLN A 1 249 ? -7.699 -11.547 -12.705 1.00 82.38 249 GLN A CA 1
ATOM 1896 C C . GLN A 1 249 ? -8.781 -11.260 -13.756 1.00 82.38 249 GLN A C 1
ATOM 1898 O O . GLN A 1 249 ? -9.886 -11.778 -13.651 1.00 82.38 249 GLN A O 1
ATOM 1903 N N . ILE A 1 250 ? -8.466 -10.502 -14.814 1.00 81.75 250 ILE A N 1
ATOM 1904 C CA . ILE A 1 250 ? -9.408 -10.262 -15.923 1.00 81.75 250 ILE A CA 1
ATOM 1905 C C . ILE A 1 250 ? -9.797 -11.583 -16.604 1.00 81.75 250 ILE A C 1
ATOM 1907 O O . ILE A 1 250 ? -10.973 -11.813 -16.883 1.00 81.75 250 ILE A O 1
ATOM 1911 N N . ILE A 1 251 ? -8.828 -12.467 -16.859 1.00 78.50 251 ILE A N 1
ATOM 1912 C CA . ILE A 1 251 ? -9.065 -13.766 -17.502 1.00 78.50 251 ILE A CA 1
ATOM 1913 C C . ILE A 1 251 ? -9.956 -14.661 -16.634 1.00 78.50 251 ILE A C 1
ATOM 1915 O O . ILE A 1 251 ? -10.881 -15.290 -17.153 1.00 78.50 251 ILE A O 1
ATOM 1919 N N . GLU A 1 252 ? -9.674 -14.739 -15.336 1.00 78.62 252 GLU A N 1
ATOM 1920 C CA . GLU A 1 252 ? -10.427 -15.547 -14.376 1.00 78.62 252 GLU A CA 1
ATOM 1921 C C . GLU A 1 252 ? -11.857 -15.031 -14.226 1.00 78.62 252 GLU A C 1
ATOM 1923 O O . GLU A 1 252 ? -12.796 -15.807 -14.419 1.00 78.62 252 GLU A O 1
ATOM 1928 N N . SER A 1 253 ? -12.036 -13.722 -14.026 1.00 75.50 253 SER A N 1
ATOM 1929 C CA . SER A 1 253 ? -13.358 -13.091 -13.971 1.00 75.50 253 SER A CA 1
ATOM 1930 C C . SER A 1 253 ? -14.152 -13.330 -15.257 1.00 75.50 253 SER A C 1
ATOM 1932 O O . SER A 1 253 ? -15.310 -13.731 -15.206 1.00 75.50 253 SER A O 1
ATOM 1934 N N . ALA A 1 254 ? -13.525 -13.191 -16.430 1.00 75.44 254 ALA A N 1
ATOM 1935 C CA . ALA A 1 254 ? -14.196 -13.426 -17.707 1.00 75.44 254 ALA A CA 1
ATOM 1936 C C . ALA A 1 254 ? -14.625 -14.894 -17.902 1.00 75.44 254 ALA A C 1
ATOM 1938 O O . ALA A 1 254 ? -15.660 -15.170 -18.513 1.00 75.44 254 ALA A O 1
ATOM 1939 N N . ARG A 1 255 ? -13.830 -15.857 -17.414 1.00 75.62 255 ARG A N 1
ATOM 1940 C CA . ARG A 1 255 ? -14.185 -17.287 -17.446 1.00 75.62 255 ARG A CA 1
ATOM 1941 C C . ARG A 1 255 ? -15.336 -17.595 -16.493 1.00 75.62 255 ARG A C 1
ATOM 1943 O O . ARG A 1 255 ? -16.251 -18.309 -16.900 1.00 75.62 255 ARG A O 1
ATOM 1950 N N . ALA A 1 256 ? -15.310 -17.036 -15.284 1.00 74.06 256 ALA A N 1
ATOM 1951 C CA . ALA A 1 256 ? -16.382 -17.183 -14.305 1.00 74.06 256 ALA A CA 1
ATOM 1952 C C . ALA A 1 256 ? -17.713 -16.633 -14.848 1.00 74.06 256 ALA A C 1
ATOM 1954 O O . ALA A 1 256 ? -18.711 -17.354 -14.848 1.00 74.06 256 ALA A O 1
ATOM 1955 N N . SER A 1 257 ? -17.707 -15.428 -15.433 1.00 75.56 257 SER A N 1
ATOM 1956 C CA . SER A 1 257 ? -18.895 -14.835 -16.065 1.00 75.56 257 SER A CA 1
ATOM 1957 C C . SER A 1 257 ? -19.463 -15.714 -17.184 1.00 75.56 257 SER A C 1
ATOM 1959 O O . SER A 1 257 ? -20.667 -15.954 -17.232 1.00 75.56 257 SER A O 1
ATOM 1961 N N . ARG A 1 258 ? -18.617 -16.263 -18.073 1.00 72.00 258 ARG A N 1
ATOM 1962 C CA . ARG A 1 258 ? -19.093 -17.165 -19.142 1.00 72.00 258 ARG A CA 1
ATOM 1963 C C . ARG A 1 258 ? -19.678 -18.466 -18.602 1.00 72.00 258 ARG A C 1
ATOM 1965 O O . ARG A 1 258 ? -20.686 -18.931 -19.130 1.00 72.00 258 ARG A O 1
ATOM 1972 N N . ALA A 1 259 ? -19.058 -19.060 -17.582 1.00 72.50 259 ALA A N 1
ATOM 1973 C CA . ALA A 1 259 ? -19.575 -20.272 -16.954 1.00 72.50 259 ALA A CA 1
ATOM 1974 C C . ALA A 1 259 ? -20.954 -20.023 -16.326 1.00 72.50 259 ALA A C 1
ATOM 1976 O O . ALA A 1 259 ? -21.865 -20.819 -16.541 1.00 72.50 259 ALA A O 1
ATOM 1977 N N . ALA A 1 260 ? -21.130 -18.890 -15.640 1.00 75.75 260 ALA A N 1
ATOM 1978 C CA . ALA A 1 260 ? -22.407 -18.487 -15.058 1.00 75.75 260 ALA A CA 1
ATOM 1979 C C . ALA A 1 260 ? -23.500 -18.290 -16.125 1.00 75.75 260 ALA A C 1
ATOM 1981 O O . ALA A 1 260 ? -24.574 -18.878 -16.013 1.00 75.75 260 ALA A O 1
ATOM 1982 N N . VAL A 1 261 ? -23.212 -17.546 -17.202 1.00 75.38 261 VAL A N 1
ATOM 1983 C CA . VAL A 1 261 ? -24.163 -17.330 -18.313 1.00 75.38 261 VAL A CA 1
ATOM 1984 C C . VAL A 1 261 ? -24.559 -18.652 -18.974 1.00 75.38 261 VAL A C 1
ATOM 1986 O O . VAL A 1 261 ? -25.742 -18.902 -19.217 1.00 75.38 261 VAL A O 1
ATOM 1989 N N . ARG A 1 262 ? -23.586 -19.536 -19.230 1.00 71.88 262 ARG A N 1
ATOM 1990 C CA . ARG A 1 262 ? -23.855 -20.863 -19.792 1.00 71.88 262 ARG A CA 1
ATOM 1991 C C . ARG A 1 262 ? -24.735 -21.695 -18.859 1.00 71.88 262 ARG A C 1
ATOM 1993 O O . ARG A 1 262 ? -25.700 -22.285 -19.327 1.00 71.88 262 ARG A O 1
ATOM 2000 N N . ASN A 1 263 ? -24.427 -21.731 -17.563 1.00 74.62 263 ASN A N 1
ATOM 2001 C CA . ASN A 1 263 ? -25.196 -22.505 -16.588 1.00 74.62 263 ASN A CA 1
ATOM 2002 C C . ASN A 1 263 ? -26.641 -21.997 -16.480 1.00 74.62 263 ASN A C 1
ATOM 2004 O O . ASN A 1 263 ? -27.557 -22.812 -16.506 1.00 74.62 263 ASN A O 1
ATOM 2008 N N . LYS A 1 264 ? -26.854 -20.673 -16.467 1.00 75.94 264 LYS A N 1
ATOM 2009 C CA . LYS A 1 264 ? -28.194 -20.062 -16.502 1.00 75.94 264 LYS A CA 1
ATOM 2010 C C . LYS A 1 264 ? -28.968 -20.444 -17.769 1.00 75.94 264 LYS A C 1
ATOM 2012 O O . LYS A 1 264 ? -30.145 -20.775 -17.704 1.00 75.94 264 LYS A O 1
ATOM 2017 N N . THR A 1 265 ? -28.296 -20.450 -18.921 1.00 73.75 265 THR A N 1
ATOM 2018 C CA . THR A 1 265 ? -28.908 -20.862 -20.197 1.00 73.75 265 THR A CA 1
ATOM 2019 C C . THR A 1 265 ? -29.305 -22.337 -20.175 1.00 73.75 265 THR A C 1
ATOM 2021 O O . THR A 1 265 ? -30.409 -22.672 -20.588 1.00 73.75 265 THR A O 1
ATOM 2024 N N . ILE A 1 266 ? -28.439 -23.217 -19.657 1.00 72.69 266 ILE A N 1
ATOM 2025 C CA . ILE A 1 266 ? -28.752 -24.644 -19.505 1.00 72.69 266 ILE A CA 1
ATOM 2026 C C . ILE A 1 266 ? -29.958 -24.815 -18.581 1.00 72.69 266 ILE A C 1
ATOM 2028 O O . ILE A 1 266 ? -30.910 -25.464 -18.990 1.00 72.69 266 ILE A O 1
ATOM 2032 N N . GLN A 1 267 ? -29.964 -24.178 -17.403 1.00 68.81 267 GLN A N 1
ATOM 2033 C CA . GLN A 1 267 ? -31.088 -24.235 -16.458 1.00 68.81 267 GLN A CA 1
ATOM 2034 C C . GLN A 1 267 ? -32.421 -23.864 -17.119 1.00 68.81 267 GLN A C 1
ATOM 2036 O O . GLN A 1 267 ? -33.375 -24.632 -17.006 1.00 68.81 267 GLN A O 1
ATOM 2041 N N . ASN A 1 268 ? -32.460 -22.763 -17.876 1.00 69.31 268 ASN A N 1
ATOM 2042 C CA . ASN A 1 268 ? -33.656 -22.326 -18.603 1.00 69.31 268 ASN A CA 1
ATOM 2043 C C . ASN A 1 268 ? -34.123 -23.324 -19.679 1.00 69.31 268 ASN A C 1
ATOM 2045 O O . ASN A 1 268 ? -35.316 -23.408 -19.951 1.00 69.31 268 ASN A O 1
ATOM 2049 N N . LEU A 1 269 ? -33.204 -24.072 -20.298 1.00 70.81 269 LEU A N 1
ATOM 2050 C CA . LEU A 1 269 ? -33.535 -25.095 -21.296 1.00 70.81 269 LEU A CA 1
ATOM 2051 C C . LEU A 1 269 ? -33.972 -26.424 -20.658 1.00 70.81 269 LEU A C 1
ATOM 2053 O O . LEU A 1 269 ? -34.741 -27.162 -21.263 1.00 70.81 269 LEU A O 1
ATOM 2057 N N . THR A 1 270 ? -33.483 -26.745 -19.456 1.00 64.75 270 THR A N 1
ATOM 2058 C CA . THR A 1 270 ? -33.775 -28.017 -18.766 1.00 64.75 270 THR A CA 1
ATOM 2059 C C . THR A 1 270 ? -34.978 -27.984 -17.826 1.00 64.75 270 THR A C 1
ATOM 2061 O O . THR A 1 270 ? -35.413 -29.045 -17.391 1.00 64.75 270 THR A O 1
ATOM 2064 N N . LEU A 1 271 ? -35.540 -26.816 -17.509 1.00 60.12 271 LEU A N 1
ATOM 2065 C CA . LEU A 1 271 ? -36.707 -26.705 -16.629 1.00 60.12 271 LEU A CA 1
ATOM 2066 C C . LEU A 1 271 ? -37.846 -25.936 -17.305 1.00 60.12 271 LEU A C 1
ATOM 2068 O O . LEU A 1 271 ? -38.080 -24.763 -17.046 1.00 60.12 271 LEU A O 1
ATOM 2072 N N . ASN A 1 272 ? -38.575 -26.652 -18.159 1.00 55.03 272 ASN A N 1
ATOM 2073 C CA . ASN A 1 272 ? -39.993 -26.419 -18.438 1.00 55.03 272 ASN A CA 1
ATOM 2074 C C . ASN A 1 272 ? -40.688 -27.777 -18.602 1.00 55.03 272 ASN A C 1
ATOM 2076 O O . ASN A 1 272 ? -41.173 -28.141 -19.667 1.00 55.03 272 ASN A O 1
ATOM 2080 N N . LEU A 1 273 ? -40.697 -28.559 -17.526 1.00 54.28 273 LEU A N 1
ATOM 2081 C CA . LEU A 1 273 ? -41.686 -29.614 -17.344 1.00 54.28 273 LEU A CA 1
ATOM 2082 C C . LEU A 1 273 ? -42.445 -29.260 -16.070 1.00 54.28 273 LEU A C 1
ATOM 2084 O O . LEU A 1 273 ? -42.087 -29.693 -14.978 1.00 54.28 273 LEU A O 1
ATOM 2088 N N . SER A 1 274 ? -43.457 -28.401 -16.214 1.00 52.25 274 SER A N 1
ATOM 2089 C CA . SER A 1 274 ? -44.523 -28.360 -15.215 1.00 52.25 274 SER A CA 1
ATOM 2090 C C . SER A 1 274 ? -45.168 -29.748 -15.212 1.00 52.25 274 SER A C 1
ATOM 2092 O O . SER A 1 274 ? -45.445 -30.260 -16.302 1.00 52.25 274 SER A O 1
ATOM 2094 N N . PRO A 1 275 ? -45.392 -30.380 -14.049 1.00 48.78 275 PRO A N 1
ATOM 2095 C CA . PRO A 1 275 ? -46.144 -31.621 -13.997 1.00 48.78 275 PRO A CA 1
ATOM 2096 C C . PRO A 1 275 ? -47.525 -31.341 -14.586 1.00 48.78 275 PRO A C 1
ATOM 2098 O O . PRO A 1 275 ? -48.263 -30.500 -14.072 1.00 48.78 275 PRO A O 1
ATOM 2101 N N . VAL A 1 276 ? -47.842 -31.986 -15.705 1.00 43.94 276 VAL A N 1
ATOM 2102 C CA . VAL A 1 276 ? -49.225 -32.090 -16.162 1.00 43.94 276 VAL A CA 1
ATOM 2103 C C . VAL A 1 276 ? -49.837 -33.161 -15.269 1.00 43.94 276 VAL A C 1
ATOM 2105 O O . VAL A 1 276 ? -49.465 -34.330 -15.381 1.00 43.94 276 VAL A O 1
ATOM 2108 N N . PHE A 1 277 ? -50.645 -32.720 -14.305 1.00 43.28 277 PHE A N 1
ATOM 2109 C CA . PHE A 1 277 ? -51.527 -33.591 -13.530 1.00 43.28 277 PHE A CA 1
ATOM 2110 C C . PHE A 1 277 ? -52.624 -34.158 -14.430 1.00 43.28 277 PHE A C 1
ATOM 2112 O O . PHE A 1 277 ? -53.108 -33.398 -15.303 1.00 43.28 277 PHE A O 1
#

Secondary structure (DSSP, 8-state):
-EEEEEE-S---HHHHHHHHHHH-TTS-TT---EEEEEEE-SSSEEEEEE--HHHHHHHHHH-EEEETTEEEEEEE-----B-TTT--BSS-GGG--S---HHHHHHTT-B-TTTS--B--TTSPPPEE-TTT--EE-GGGEEEE---STTTTTS-GGGG-GGGS------------------------------------------------------TTTTTTTSSSS-TTPPPEEEEHHHHHHHHHHHHHHHHHHHHHHHHHHHHHH-------

Organism: Callosobruchus maculatus (NCBI:txid64391)